Protein AF-A0A315X4U8-F1 (afdb_monomer)

pLDDT: mean 94.68, std 7.34, range [33.75, 98.62]

Mean predicted aligned error: 3.9 Å

Nearest PDB structures (foldseek):
  5oqr-assembly1_A  TM=3.379E-01  e=1.606E+00  Schizosaccharomyces pombe 972h-
  1oyz-assembly1_A  TM=3.411E-01  e=2.276E+00  Escherichia coli

Radius of gyration: 20.07 Å; Cα contacts (8 Å, |Δi|>4): 293; chains: 1; bounding box: 46×42×59 Å

Foldseek 3Di:
DPDDDPPQQPPLCVCQVVLLPDDLVVLLCCLVPNGPSSVQSSLQRHQCVPPDVVSLLVCLQPPDPSSLLSVLVNQPLQDPPDDLVSLVSQLVSLLSSCVRHLDLSSVLSNVSSLVSNVVVVHPCSLVSLLVVLVVVLVVLVVCVVVVVVVSNVSCLVRPQQPPCQDPNNLVSLLVNLLVDLVSLAVCLQQVLSRPQPPDPVSSQSSNCSSCVRNHDHSVSSVCNSVVD

Secondary structure (DSSP, 8-state):
------GGGTTGGGGHHHHTTS-HHHHHHHHHHS-HHHHHHHHTT--GGGS-HHHHHHHHHHS-HHHHHHHHHT--TT-TT--HHHHHHHHHHHHHHHHHH--HHHHHHHHHHHHHHHHTT-TTHHHHHHHHHHHHHHHHHHHHHHT-HHHHHHHIIIIIHHHTTSHHHHHHHHHHHHH-HHHHHHHHHSHHHHHTTS-HHHHHHHHHHHHHTTS--HHHHHHHHHT-

Solvent-accessible surface area (backbone atoms only — not comparable to full-atom values): 12018 Å² total; per-residue (Å²): 128,87,77,80,72,63,76,73,42,64,68,20,73,75,45,31,78,63,51,67,74,51,53,71,72,56,39,52,48,32,52,74,73,43,58,65,18,51,20,44,25,28,35,75,61,49,65,58,90,82,51,61,65,71,58,53,57,46,42,54,73,66,46,56,70,73,48,38,47,37,49,31,69,36,58,70,40,82,47,94,82,66,49,58,72,54,22,54,50,44,29,51,52,18,48,54,34,25,74,73,61,61,42,59,55,16,51,54,41,22,54,45,7,50,51,35,24,44,75,72,65,38,87,58,30,68,60,51,46,40,53,50,16,56,49,49,41,57,47,50,56,49,34,63,75,68,65,42,59,70,54,51,50,43,44,43,63,69,40,44,58,70,42,48,86,40,66,40,43,34,52,30,48,45,54,43,19,60,74,30,42,69,51,4,32,48,46,21,66,47,24,51,68,61,33,63,90,46,57,67,72,58,40,49,49,50,33,49,43,6,30,76,27,67,20,43,52,47,72,58,21,53,29,48,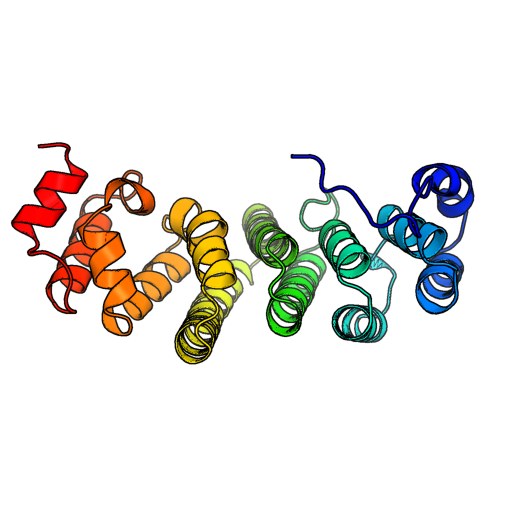49,72,74,99

Structure (mmCIF, N/CA/C/O backbone):
data_AF-A0A315X4U8-F1
#
_entry.id   AF-A0A315X4U8-F1
#
loop_
_atom_site.group_PDB
_atom_site.id
_atom_site.type_symbol
_atom_site.label_atom_id
_atom_site.label_alt_id
_atom_site.label_comp_id
_atom_site.label_asym_id
_atom_site.label_entity_id
_atom_site.label_seq_id
_atom_site.pdbx_PDB_ins_code
_atom_site.Cartn_x
_atom_site.Cartn_y
_atom_site.Cartn_z
_atom_site.occupancy
_atom_site.B_iso_or_equiv
_atom_site.auth_seq_id
_atom_site.auth_comp_id
_atom_site.auth_asym_id
_atom_site.auth_atom_id
_atom_site.pdbx_PDB_model_num
ATOM 1 N N . MET A 1 1 ? 14.270 -12.740 4.745 1.00 33.75 1 MET A N 1
ATOM 2 C CA . MET A 1 1 ? 14.411 -14.060 4.095 1.00 33.75 1 MET A CA 1
ATOM 3 C C . MET A 1 1 ? 14.595 -13.778 2.612 1.00 33.75 1 MET A C 1
ATOM 5 O O . MET A 1 1 ? 13.686 -13.199 2.036 1.00 33.75 1 MET A O 1
ATOM 9 N N . GLU A 1 2 ? 15.768 -14.034 2.022 1.00 41.69 2 GLU A N 1
ATOM 10 C CA . GLU A 1 2 ? 15.954 -13.836 0.573 1.00 41.69 2 GLU A CA 1
ATOM 11 C C . GLU A 1 2 ? 14.963 -14.738 -0.166 1.00 41.69 2 GLU A C 1
ATOM 13 O O . GLU A 1 2 ? 14.991 -15.964 -0.022 1.00 41.69 2 GLU A O 1
ATOM 18 N N . ARG A 1 3 ? 14.025 -14.127 -0.894 1.00 57.47 3 ARG A N 1
ATOM 19 C CA . ARG A 1 3 ? 13.022 -14.848 -1.673 1.00 57.47 3 ARG A CA 1
ATOM 20 C C . ARG A 1 3 ? 13.776 -15.575 -2.781 1.00 57.47 3 ARG A C 1
ATOM 22 O O . ARG A 1 3 ? 14.330 -14.945 -3.677 1.00 57.47 3 ARG A O 1
ATOM 29 N N . ARG A 1 4 ? 13.875 -16.902 -2.685 1.00 74.50 4 ARG A N 1
ATOM 30 C CA . ARG A 1 4 ? 14.590 -17.696 -3.687 1.00 74.50 4 ARG A CA 1
ATOM 31 C C . ARG A 1 4 ? 13.807 -17.623 -4.995 1.00 74.50 4 ARG A C 1
ATOM 33 O O . ARG A 1 4 ? 12.731 -18.206 -5.101 1.00 74.50 4 ARG A O 1
ATOM 40 N N . LEU A 1 5 ? 14.338 -16.876 -5.958 1.00 84.94 5 LEU A N 1
ATOM 41 C CA . LEU A 1 5 ? 13.746 -16.769 -7.285 1.00 84.94 5 LEU A CA 1
ATOM 42 C C . LEU A 1 5 ? 13.750 -18.145 -7.982 1.00 84.94 5 LEU A C 1
ATOM 44 O O . LEU A 1 5 ? 14.666 -18.943 -7.750 1.00 84.94 5 LEU A O 1
ATOM 48 N N . PRO A 1 6 ? 12.747 -18.435 -8.831 1.00 89.81 6 PRO A N 1
ATOM 49 C CA . PRO A 1 6 ? 12.751 -19.624 -9.681 1.00 89.81 6 PRO A CA 1
ATOM 50 C C . PRO A 1 6 ? 14.024 -19.744 -10.536 1.00 89.81 6 PRO A C 1
ATOM 52 O O . PRO A 1 6 ? 14.617 -18.737 -10.916 1.00 89.81 6 PRO A O 1
ATOM 55 N N . GLU A 1 7 ? 14.412 -20.973 -10.899 1.00 91.25 7 GLU A N 1
ATOM 56 C CA . GLU A 1 7 ? 15.654 -21.255 -11.651 1.00 91.25 7 GLU A CA 1
ATOM 57 C C . GLU A 1 7 ? 15.759 -20.499 -12.982 1.00 91.25 7 GLU A C 1
ATOM 59 O O . GLU A 1 7 ? 16.860 -20.160 -13.404 1.00 91.25 7 GLU A O 1
ATOM 64 N N . GLN A 1 8 ? 14.629 -20.177 -13.618 1.00 93.19 8 GLN A N 1
ATOM 65 C CA . GLN A 1 8 ? 14.592 -19.398 -14.861 1.00 93.19 8 GLN A CA 1
ATOM 66 C C . GLN A 1 8 ? 15.129 -17.961 -14.721 1.00 93.19 8 GLN A C 1
ATOM 68 O O . GLN A 1 8 ? 15.369 -17.315 -15.733 1.00 93.19 8 GLN A O 1
ATOM 73 N N . TYR A 1 9 ? 15.299 -17.467 -13.490 1.00 93.75 9 TYR A N 1
ATOM 74 C CA . TYR A 1 9 ? 15.903 -16.168 -13.182 1.00 93.75 9 TYR A CA 1
ATOM 75 C C . TYR A 1 9 ? 17.340 -16.302 -12.653 1.00 93.75 9 TYR A C 1
ATOM 77 O O . TYR A 1 9 ? 17.909 -15.333 -12.157 1.00 93.75 9 TYR A O 1
ATOM 85 N N . ALA A 1 10 ? 17.938 -17.496 -12.673 1.00 92.50 10 ALA A N 1
ATOM 86 C CA . ALA A 1 10 ? 19.286 -17.690 -12.148 1.00 92.50 10 ALA A CA 1
ATOM 87 C C . ALA A 1 10 ? 20.305 -16.811 -12.894 1.00 92.50 10 ALA A C 1
ATOM 89 O O . ALA A 1 10 ? 20.365 -16.828 -14.118 1.00 92.50 10 ALA A O 1
ATOM 90 N N . GLY A 1 11 ? 21.119 -16.062 -12.142 1.00 92.44 11 GLY A N 1
ATOM 91 C CA . GLY A 1 11 ? 22.161 -15.200 -12.708 1.00 92.44 11 GLY A CA 1
ATOM 92 C C . GLY A 1 11 ? 21.651 -13.906 -13.347 1.00 92.44 11 GLY A C 1
ATOM 93 O O . GLY A 1 11 ? 22.436 -13.217 -13.989 1.00 92.44 11 GLY A O 1
ATOM 94 N N . TRP A 1 12 ? 20.377 -13.535 -13.160 1.00 94.81 12 TRP A N 1
ATOM 95 C CA . TRP A 1 12 ? 19.788 -12.358 -13.809 1.00 94.81 12 TRP A CA 1
ATOM 96 C C . TRP A 1 12 ? 20.604 -11.068 -13.607 1.00 94.81 12 TRP A C 1
ATOM 98 O O . TRP A 1 12 ? 20.751 -10.274 -14.538 1.00 94.81 12 TRP A O 1
ATOM 108 N N . GLN A 1 13 ? 21.215 -10.885 -12.430 1.00 94.75 13 GLN A N 1
ATOM 109 C CA . GLN A 1 13 ? 22.030 -9.707 -12.116 1.00 94.75 13 GLN A CA 1
ATOM 110 C C . GLN A 1 13 ? 23.249 -9.554 -13.042 1.00 94.75 13 GLN A C 1
ATOM 112 O O . GLN A 1 13 ? 23.741 -8.442 -13.241 1.00 94.75 13 GLN A O 1
ATOM 117 N N . GLU A 1 14 ? 23.739 -10.644 -13.642 1.00 96.06 14 GLU A N 1
ATO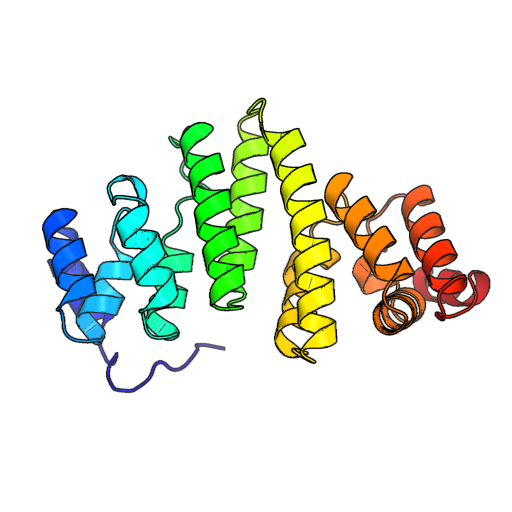M 118 C CA . GLU A 1 14 ? 24.864 -10.620 -14.584 1.00 96.06 14 GLU A CA 1
ATOM 119 C C . GLU A 1 14 ? 24.531 -9.832 -15.863 1.00 96.06 14 GLU A C 1
ATOM 121 O O . GLU A 1 14 ? 25.436 -9.346 -16.549 1.00 96.06 14 GLU A O 1
ATOM 126 N N . HIS A 1 15 ? 23.243 -9.648 -16.173 1.00 96.25 15 HIS A N 1
ATOM 127 C CA . HIS A 1 15 ? 22.789 -8.877 -17.328 1.00 96.25 15 HIS A CA 1
ATOM 128 C C . HIS A 1 15 ? 22.730 -7.365 -17.076 1.00 96.25 15 HIS A C 1
ATOM 130 O O . HIS A 1 15 ? 22.863 -6.599 -18.037 1.00 96.25 15 HIS A O 1
ATOM 136 N N . GLU A 1 16 ? 22.600 -6.909 -15.823 1.00 95.31 16 GLU A N 1
ATOM 137 C CA . GLU A 1 16 ? 22.411 -5.483 -15.510 1.00 95.31 16 GLU A CA 1
ATOM 138 C C . GLU A 1 16 ? 23.464 -4.559 -16.146 1.00 95.31 16 GLU A C 1
ATOM 140 O O . GLU A 1 16 ? 23.077 -3.540 -16.724 1.00 95.31 16 GLU A O 1
ATOM 145 N N . PRO A 1 17 ? 24.785 -4.853 -16.114 1.00 96.62 17 PRO A N 1
ATOM 146 C CA . PRO A 1 17 ? 25.784 -3.924 -16.645 1.00 96.62 17 PRO A CA 1
ATOM 147 C C . PRO A 1 17 ? 25.640 -3.658 -18.146 1.00 96.62 17 PRO A C 1
ATOM 149 O O . PRO A 1 17 ? 26.019 -2.583 -18.618 1.00 96.62 17 PRO A O 1
ATOM 152 N N . ALA A 1 18 ? 25.134 -4.638 -18.900 1.00 96.06 18 ALA A N 1
ATOM 153 C CA . ALA A 1 18 ? 24.856 -4.484 -20.322 1.00 96.06 18 ALA A CA 1
ATOM 154 C C . ALA A 1 18 ? 23.554 -3.703 -20.543 1.00 96.06 18 ALA A C 1
ATOM 156 O O . ALA A 1 18 ? 23.534 -2.784 -21.360 1.00 96.06 18 ALA A O 1
ATOM 157 N N . LEU A 1 19 ? 22.506 -4.023 -19.778 1.00 96.25 19 LEU A N 1
ATOM 158 C CA . LEU A 1 19 ? 21.188 -3.395 -19.891 1.00 96.25 19 LEU A CA 1
ATOM 159 C C . LEU A 1 19 ? 21.194 -1.919 -19.467 1.00 96.25 19 LEU A C 1
ATOM 161 O O . LEU A 1 19 ? 20.566 -1.104 -20.125 1.00 96.25 19 LEU A O 1
ATOM 165 N N . ARG A 1 20 ? 21.996 -1.517 -18.472 1.00 95.88 20 ARG A N 1
ATOM 166 C CA . ARG A 1 20 ? 22.151 -0.097 -18.073 1.00 95.88 20 ARG A CA 1
ATOM 167 C C . ARG A 1 20 ? 22.656 0.827 -19.188 1.00 95.88 20 ARG A C 1
ATOM 169 O O . ARG A 1 20 ? 22.635 2.042 -19.029 1.00 95.88 20 ARG A O 1
ATOM 176 N N . ARG A 1 21 ? 23.195 0.267 -20.276 1.00 96.06 21 ARG A N 1
ATOM 177 C CA . ARG A 1 21 ? 23.670 1.023 -21.447 1.00 96.06 21 ARG A CA 1
ATOM 178 C C . ARG A 1 21 ? 22.611 1.131 -22.545 1.00 96.06 21 ARG A C 1
ATOM 180 O O . ARG A 1 21 ? 22.864 1.819 -23.530 1.00 96.06 21 ARG A O 1
ATOM 187 N N . MET A 1 22 ? 21.490 0.429 -22.397 1.00 97.31 22 MET A N 1
ATOM 188 C CA . MET A 1 22 ? 20.369 0.466 -23.326 1.00 97.31 22 MET A CA 1
ATOM 189 C C . MET A 1 22 ? 19.501 1.698 -23.083 1.00 97.31 22 MET A C 1
ATOM 191 O O . MET A 1 22 ? 19.457 2.261 -21.991 1.00 97.31 22 MET A O 1
ATOM 195 N N . THR A 1 23 ? 18.807 2.108 -24.132 1.00 96.75 23 THR A N 1
ATOM 196 C CA . THR A 1 23 ? 17.778 3.144 -24.089 1.00 96.75 23 THR A CA 1
ATOM 197 C C . THR A 1 23 ? 16.471 2.599 -23.510 1.00 96.75 23 THR A C 1
ATOM 199 O O . THR A 1 23 ? 16.217 1.395 -23.548 1.00 96.75 23 THR A O 1
ATOM 202 N N . THR A 1 24 ? 15.592 3.480 -23.030 1.00 95.94 24 THR A N 1
ATOM 203 C CA . THR A 1 24 ? 14.267 3.089 -22.520 1.00 95.94 24 THR A CA 1
ATOM 204 C C . THR A 1 24 ? 13.458 2.246 -23.521 1.00 95.94 24 THR A C 1
ATOM 206 O O . THR A 1 24 ? 12.939 1.211 -23.111 1.00 95.94 24 THR A O 1
ATOM 209 N N . PRO A 1 25 ? 13.386 2.570 -24.833 1.00 97.00 25 PRO A N 1
ATOM 210 C CA . PRO A 1 25 ? 12.699 1.710 -25.802 1.00 97.00 25 PRO A CA 1
ATOM 211 C C . PRO A 1 25 ? 13.310 0.309 -25.951 1.00 97.00 25 PRO A C 1
ATOM 213 O O . PRO A 1 25 ? 12.577 -0.658 -26.137 1.00 97.00 25 PRO A O 1
ATOM 216 N N . GLU A 1 26 ? 14.636 0.185 -25.861 1.00 97.50 26 GLU A N 1
ATOM 217 C CA . GLU A 1 26 ? 15.315 -1.116 -25.897 1.00 97.50 26 GLU A CA 1
ATOM 218 C C . GLU A 1 26 ? 15.012 -1.925 -24.630 1.00 97.50 26 GLU A C 1
ATOM 220 O O . GLU A 1 26 ? 14.703 -3.109 -24.728 1.00 97.50 26 GLU A O 1
ATOM 225 N N . LEU A 1 27 ? 15.008 -1.285 -23.456 1.00 97.88 27 LEU A N 1
ATOM 226 C CA . LEU A 1 27 ? 14.616 -1.929 -22.198 1.00 97.88 27 LEU A CA 1
ATOM 227 C C . LEU A 1 27 ? 13.148 -2.371 -22.210 1.00 97.88 27 LEU A C 1
ATOM 229 O O . LEU A 1 27 ? 12.844 -3.471 -21.764 1.00 97.88 27 LEU A O 1
ATOM 233 N N . VAL A 1 28 ? 12.241 -1.562 -22.765 1.00 97.81 28 VAL A N 1
ATOM 234 C CA . VAL A 1 28 ? 10.831 -1.943 -22.952 1.00 97.81 28 VAL A CA 1
ATOM 235 C C . VAL A 1 28 ? 10.719 -3.201 -23.817 1.00 97.81 28 VAL A C 1
ATOM 237 O O . VAL A 1 28 ? 9.985 -4.117 -23.450 1.00 97.81 28 VAL A O 1
ATOM 240 N N . ALA A 1 29 ? 11.465 -3.278 -24.923 1.00 97.25 29 ALA A N 1
ATOM 241 C CA . ALA A 1 29 ? 11.478 -4.461 -25.783 1.00 97.25 29 ALA A CA 1
ATOM 242 C C . ALA A 1 29 ? 12.050 -5.695 -25.062 1.00 97.25 29 ALA A C 1
ATOM 244 O O . ALA A 1 29 ? 11.493 -6.785 -25.175 1.00 97.25 29 ALA A O 1
ATOM 245 N N . GLU A 1 30 ? 13.115 -5.530 -24.269 1.00 97.44 30 GLU A N 1
ATOM 246 C CA . GLU A 1 30 ? 13.651 -6.608 -23.428 1.00 97.44 30 GLU A CA 1
ATOM 247 C C . GLU A 1 30 ? 12.609 -7.108 -22.425 1.00 97.44 30 GLU A C 1
ATOM 249 O O . GLU A 1 30 ? 12.453 -8.314 -22.290 1.00 97.44 30 GLU A O 1
ATOM 254 N N . ILE A 1 31 ? 11.855 -6.219 -21.769 1.00 97.50 31 ILE A N 1
ATOM 255 C CA . ILE A 1 31 ? 10.799 -6.588 -20.809 1.00 97.50 31 ILE A CA 1
ATOM 256 C C . ILE A 1 31 ? 9.615 -7.276 -21.502 1.00 97.50 31 ILE A C 1
ATOM 258 O O . ILE A 1 31 ? 8.957 -8.113 -20.895 1.00 97.50 31 ILE A O 1
ATOM 262 N N . GLN A 1 32 ? 9.320 -6.960 -22.761 1.00 95.50 32 GLN A N 1
ATOM 263 C CA . GLN A 1 32 ? 8.201 -7.576 -23.481 1.00 95.50 32 GLN A CA 1
ATOM 264 C C . GLN A 1 32 ? 8.558 -8.950 -24.057 1.00 95.50 32 GLN A C 1
ATOM 266 O O . GLN A 1 32 ? 7.794 -9.902 -23.892 1.00 95.50 32 GLN A O 1
ATOM 271 N N . ASP A 1 33 ? 9.726 -9.064 -24.691 1.00 94.88 33 ASP A N 1
ATOM 272 C CA . ASP A 1 33 ? 10.063 -10.208 -25.546 1.00 94.88 33 ASP A CA 1
ATOM 273 C C . ASP A 1 33 ? 11.316 -10.978 -25.091 1.00 94.88 33 ASP A C 1
ATOM 275 O O . ASP A 1 33 ? 11.627 -12.047 -25.624 1.00 94.88 33 ASP A O 1
ATOM 279 N N . GLY A 1 34 ? 12.054 -10.457 -24.109 1.00 95.31 34 GLY A N 1
ATOM 280 C CA . GLY A 1 34 ? 13.275 -11.073 -23.599 1.00 95.31 34 GLY A CA 1
ATOM 281 C C . GLY A 1 34 ? 13.024 -12.358 -22.796 1.00 95.31 34 GLY A C 1
ATOM 282 O O . GLY A 1 34 ? 11.903 -12.625 -22.345 1.00 95.31 34 GLY A O 1
ATOM 283 N N . PRO A 1 35 ? 14.065 -13.185 -22.584 1.00 96.44 35 PRO A N 1
ATOM 284 C CA . PRO A 1 35 ? 13.992 -14.322 -21.669 1.00 96.44 35 PRO A CA 1
ATOM 285 C C . PRO A 1 35 ? 13.816 -13.859 -20.202 1.00 96.44 35 PRO A C 1
ATOM 287 O O . PRO A 1 35 ? 14.148 -12.716 -19.883 1.00 96.44 35 PRO A O 1
ATOM 290 N N . PRO A 1 36 ? 13.278 -14.710 -19.300 1.00 96.00 36 PRO A N 1
ATOM 291 C CA . PRO A 1 36 ? 12.864 -14.296 -17.951 1.00 96.00 36 PRO A CA 1
ATOM 292 C C . PRO A 1 36 ? 13.947 -13.604 -17.106 1.00 96.00 36 PRO A C 1
ATOM 294 O O . PRO A 1 36 ? 13.673 -12.595 -16.462 1.00 96.00 36 PRO A O 1
ATOM 297 N N . ASP A 1 37 ? 15.175 -14.115 -17.125 1.00 96.25 37 ASP A N 1
ATOM 298 C CA . ASP A 1 37 ? 16.355 -13.530 -16.479 1.00 96.25 37 ASP A CA 1
ATOM 299 C C . ASP A 1 37 ? 16.658 -12.111 -16.982 1.00 96.25 37 ASP A C 1
ATOM 301 O O . ASP A 1 37 ? 16.865 -11.194 -16.187 1.00 96.25 37 ASP A O 1
ATOM 305 N N . ARG A 1 38 ? 16.618 -11.893 -18.299 1.00 96.94 38 ARG A N 1
ATOM 306 C CA . ARG A 1 38 ? 16.822 -10.567 -18.896 1.00 96.94 38 ARG A CA 1
ATOM 307 C C . ARG A 1 38 ? 15.659 -9.620 -18.638 1.00 96.94 38 ARG A C 1
ATOM 309 O O . ARG A 1 38 ? 15.920 -8.446 -18.398 1.00 96.94 38 ARG A O 1
ATOM 316 N N . ARG A 1 39 ? 14.409 -10.100 -18.634 1.00 97.38 39 ARG A N 1
ATOM 317 C CA . ARG A 1 39 ? 13.242 -9.275 -18.269 1.00 97.38 39 ARG A CA 1
ATOM 318 C C . ARG A 1 39 ? 13.365 -8.744 -16.850 1.00 97.38 39 ARG A C 1
ATOM 320 O O . ARG A 1 39 ? 13.200 -7.549 -16.631 1.00 97.38 39 ARG A O 1
ATOM 327 N N . LEU A 1 40 ? 13.712 -9.620 -15.907 1.00 96.38 40 LEU A N 1
ATOM 328 C CA . LEU A 1 40 ? 13.906 -9.243 -14.509 1.00 96.38 40 LEU A CA 1
ATOM 329 C C . LEU A 1 40 ? 15.044 -8.221 -14.359 1.00 96.38 40 LEU A C 1
ATOM 331 O O . LEU A 1 40 ? 14.881 -7.203 -13.693 1.00 96.38 40 LEU A O 1
ATOM 335 N N . ALA A 1 41 ? 16.162 -8.446 -15.053 1.00 96.56 41 ALA A N 1
ATOM 336 C CA . ALA A 1 41 ? 17.288 -7.518 -15.069 1.00 96.56 41 ALA A CA 1
ATOM 337 C C . ALA A 1 41 ? 16.972 -6.177 -15.750 1.00 96.56 41 ALA A C 1
ATOM 339 O O . ALA A 1 41 ? 17.523 -5.148 -15.375 1.00 96.56 41 ALA A O 1
ATOM 340 N N . ALA A 1 42 ? 16.102 -6.167 -16.760 1.00 97.69 42 ALA A N 1
ATOM 341 C CA . ALA A 1 42 ? 15.660 -4.940 -17.413 1.00 97.69 42 ALA A CA 1
ATOM 342 C C . ALA A 1 42 ? 14.732 -4.136 -16.491 1.00 97.69 42 ALA A C 1
ATOM 344 O O . ALA A 1 42 ? 14.890 -2.921 -16.383 1.00 97.69 42 ALA A O 1
ATOM 345 N N . LEU A 1 43 ? 13.831 -4.809 -15.766 1.00 96.94 43 LEU A N 1
ATOM 346 C CA . LEU A 1 43 ? 12.970 -4.189 -14.755 1.00 96.94 43 LEU A CA 1
ATOM 347 C C . LEU A 1 43 ? 13.767 -3.563 -13.602 1.00 96.94 43 LEU A C 1
ATOM 349 O O . LEU A 1 43 ? 13.363 -2.518 -13.104 1.00 96.94 43 LEU A O 1
ATOM 353 N N . SER A 1 44 ? 14.915 -4.130 -13.214 1.00 94.69 44 SER A N 1
ATOM 354 C CA . SER A 1 44 ? 15.737 -3.559 -12.134 1.00 94.69 44 SER A CA 1
ATOM 355 C C . SER A 1 44 ? 16.480 -2.272 -12.521 1.00 94.69 44 SER A C 1
ATOM 357 O O . SER A 1 44 ? 16.953 -1.547 -11.643 1.00 94.69 44 SER A O 1
ATOM 359 N N . VAL A 1 45 ? 16.609 -1.976 -13.821 1.00 95.12 45 VAL A N 1
ATOM 360 C CA . VAL A 1 45 ? 17.389 -0.827 -14.321 1.00 95.12 45 VAL A CA 1
ATOM 361 C C . VAL A 1 45 ? 16.573 0.183 -15.125 1.00 95.12 45 VAL A C 1
ATOM 363 O O . VAL A 1 45 ? 17.104 1.243 -15.459 1.00 95.12 45 VAL A O 1
ATOM 366 N N . ILE A 1 46 ? 15.317 -0.124 -15.460 1.00 95.75 46 ILE A N 1
ATOM 367 C CA . ILE A 1 46 ? 14.464 0.762 -16.253 1.00 95.75 46 ILE A CA 1
ATOM 368 C C . ILE A 1 46 ? 14.077 2.021 -15.478 1.00 95.75 46 ILE A C 1
ATOM 370 O O . ILE A 1 46 ? 13.748 1.984 -14.292 1.00 95.75 46 ILE A O 1
ATOM 374 N N . ASP A 1 47 ? 14.053 3.152 -16.181 1.00 92.00 47 ASP A N 1
ATOM 375 C CA . ASP A 1 47 ? 13.414 4.356 -15.677 1.00 92.00 47 ASP A CA 1
ATOM 376 C C . ASP A 1 47 ? 11.936 4.388 -16.087 1.00 92.00 47 ASP A C 1
ATOM 378 O O . ASP A 1 47 ? 11.594 4.787 -17.202 1.00 92.00 47 ASP A O 1
ATOM 382 N N . LEU A 1 48 ? 11.040 4.008 -15.170 1.00 93.31 48 LEU A N 1
ATOM 383 C CA . LEU A 1 48 ? 9.594 4.053 -15.419 1.00 93.31 48 LEU A CA 1
ATOM 384 C C . LEU A 1 48 ? 9.075 5.458 -15.765 1.00 93.31 48 LEU A C 1
ATOM 386 O O . LEU A 1 48 ? 8.036 5.566 -16.421 1.00 93.31 48 LEU A O 1
ATOM 390 N N . GLY A 1 49 ? 9.782 6.528 -15.376 1.00 89.94 49 GLY A N 1
ATOM 391 C CA . GLY A 1 49 ? 9.413 7.908 -15.705 1.00 89.94 49 GLY A CA 1
ATOM 392 C C . GLY A 1 49 ? 9.270 8.149 -17.207 1.00 89.94 49 GLY A C 1
ATOM 393 O O . GLY A 1 49 ? 8.372 8.882 -17.629 1.00 89.94 49 GLY A O 1
ATOM 394 N N . GLU A 1 50 ? 10.079 7.455 -18.007 1.00 90.00 50 GLU A N 1
ATOM 395 C CA . GLU A 1 50 ? 10.127 7.577 -19.466 1.00 90.00 50 GLU A CA 1
ATOM 396 C C . GLU A 1 50 ? 9.235 6.564 -20.210 1.00 90.00 50 GLU A C 1
ATOM 398 O O . GLU A 1 50 ? 9.148 6.600 -21.439 1.00 90.00 50 GLU A O 1
ATOM 403 N N . VAL A 1 51 ? 8.560 5.659 -19.496 1.00 94.31 51 VAL A N 1
ATOM 404 C CA . VAL A 1 51 ? 7.696 4.620 -20.086 1.00 94.31 51 VAL A CA 1
ATOM 405 C C . VAL A 1 51 ? 6.254 5.124 -20.175 1.00 94.31 51 VAL A C 1
ATOM 407 O O . VAL A 1 51 ? 5.782 5.805 -19.271 1.00 94.31 51 VAL A O 1
ATOM 410 N N . ASP A 1 52 ? 5.520 4.795 -21.242 1.00 93.19 52 ASP A N 1
ATOM 411 C CA . ASP A 1 52 ? 4.092 5.135 -21.353 1.00 93.19 52 ASP A CA 1
ATOM 412 C C . ASP A 1 52 ? 3.258 4.373 -20.306 1.00 93.19 52 ASP A C 1
ATOM 414 O O . ASP A 1 52 ? 3.446 3.173 -20.096 1.00 93.19 52 ASP A O 1
ATOM 418 N N . LEU A 1 53 ? 2.306 5.056 -19.662 1.00 92.31 53 LEU A N 1
ATOM 419 C CA . LEU A 1 53 ? 1.464 4.463 -18.619 1.00 92.31 53 LEU A CA 1
ATOM 420 C C . LEU A 1 53 ? 0.711 3.214 -19.105 1.00 92.31 53 LEU A C 1
ATOM 422 O O . LEU A 1 53 ? 0.619 2.242 -18.364 1.00 92.31 53 LEU A O 1
ATOM 426 N N . ARG A 1 54 ? 0.245 3.186 -20.358 1.00 94.69 54 ARG A N 1
ATOM 427 C CA . ARG A 1 54 ? -0.481 2.035 -20.920 1.00 94.69 54 ARG A CA 1
ATOM 428 C C . ARG A 1 54 ? 0.390 0.786 -21.010 1.00 94.69 54 ARG A C 1
ATOM 430 O O . ARG A 1 54 ? -0.127 -0.323 -20.918 1.00 94.69 54 ARG A O 1
ATOM 437 N N . ILE A 1 55 ? 1.698 0.962 -21.202 1.00 96.75 55 ILE A N 1
ATOM 438 C CA . ILE A 1 55 ? 2.661 -0.145 -21.207 1.00 96.75 55 ILE A CA 1
ATOM 439 C C . ILE A 1 55 ? 2.819 -0.683 -19.782 1.00 96.75 55 ILE A C 1
ATOM 441 O O . ILE A 1 55 ? 2.749 -1.891 -19.578 1.00 96.75 55 ILE A O 1
ATOM 445 N N . ILE A 1 56 ? 2.953 0.206 -18.792 1.00 96.81 56 ILE A N 1
ATOM 446 C CA . ILE A 1 56 ? 3.058 -0.176 -17.375 1.00 96.81 56 ILE A CA 1
ATOM 447 C C . ILE A 1 56 ? 1.788 -0.908 -16.909 1.00 96.81 56 ILE A C 1
ATOM 449 O O . ILE A 1 56 ? 1.879 -1.947 -16.262 1.00 96.81 56 ILE A O 1
ATOM 453 N N . GLU A 1 57 ? 0.603 -0.408 -17.265 1.00 95.62 57 GLU A N 1
ATOM 454 C CA . GLU A 1 57 ? -0.681 -1.057 -16.960 1.00 95.62 57 GLU A CA 1
ATOM 455 C C . GLU A 1 57 ? -0.794 -2.452 -17.591 1.00 95.62 57 GLU A C 1
ATOM 457 O O . GLU A 1 57 ? -1.307 -3.387 -16.968 1.00 95.62 57 GLU A O 1
ATOM 462 N N . ASP A 1 58 ? -0.306 -2.620 -18.825 1.00 96.88 58 ASP A N 1
ATOM 463 C CA . ASP A 1 58 ? -0.250 -3.935 -19.456 1.00 96.88 58 ASP A CA 1
ATOM 464 C C . ASP A 1 58 ? 0.682 -4.879 -18.694 1.00 96.88 58 ASP A C 1
ATOM 466 O O . ASP A 1 58 ? 0.276 -5.994 -18.368 1.00 96.88 58 ASP A O 1
ATOM 470 N N . TRP A 1 59 ? 1.873 -4.412 -18.319 1.00 97.56 59 TRP A N 1
ATOM 471 C CA . TRP A 1 59 ? 2.836 -5.185 -17.538 1.00 97.56 59 TRP A CA 1
ATOM 472 C C . TRP A 1 59 ? 2.311 -5.597 -16.164 1.00 97.56 59 TRP A C 1
ATOM 474 O O . TRP A 1 59 ? 2.456 -6.759 -15.787 1.00 97.56 59 TRP A O 1
ATOM 484 N N . ILE A 1 60 ? 1.639 -4.697 -15.439 1.00 97.06 60 ILE A N 1
ATOM 485 C CA . ILE A 1 60 ? 0.978 -5.017 -14.163 1.00 97.06 60 ILE A CA 1
ATOM 486 C C . ILE A 1 60 ? 0.064 -6.235 -14.326 1.00 97.06 60 ILE A C 1
ATOM 488 O O . ILE A 1 60 ? 0.046 -7.133 -13.485 1.00 97.06 60 ILE A O 1
ATOM 492 N N . ARG A 1 61 ? -0.687 -6.292 -15.425 1.00 95.19 61 ARG A N 1
ATOM 493 C CA . ARG A 1 61 ? -1.636 -7.372 -15.699 1.00 95.19 61 ARG A CA 1
ATOM 494 C C . ARG A 1 61 ? -0.954 -8.658 -16.168 1.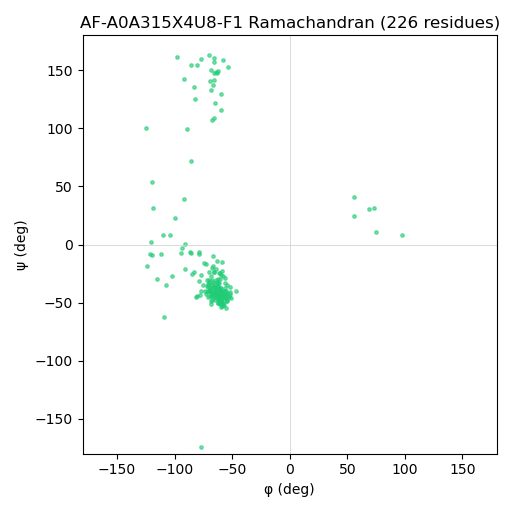00 95.19 61 ARG A C 1
ATOM 496 O O . ARG A 1 61 ? -1.405 -9.735 -15.783 1.00 95.19 61 ARG A O 1
ATOM 503 N N . THR A 1 62 ? 0.072 -8.568 -17.010 1.00 95.19 62 THR A N 1
ATOM 504 C CA . THR A 1 62 ? 0.576 -9.713 -17.786 1.00 95.19 62 THR A CA 1
ATOM 505 C C . THR A 1 62 ? 1.856 -10.335 -17.237 1.00 95.19 62 THR A C 1
ATOM 507 O O . THR A 1 62 ? 2.055 -11.536 -17.429 1.00 95.19 62 THR A O 1
ATOM 510 N N . LEU A 1 63 ? 2.701 -9.577 -16.529 1.00 96.00 63 LEU A N 1
ATOM 511 C CA . LEU A 1 63 ? 3.981 -10.092 -16.045 1.00 96.00 63 LEU A CA 1
ATOM 512 C C . LEU A 1 63 ? 3.792 -11.206 -14.996 1.00 96.00 63 LEU A C 1
ATOM 514 O O . LEU A 1 63 ? 2.837 -11.175 -14.210 1.00 96.00 63 LEU A O 1
ATOM 518 N N . PRO A 1 64 ? 4.703 -12.195 -14.933 1.00 94.50 64 PRO A N 1
ATOM 519 C CA . PRO A 1 64 ? 4.801 -13.136 -13.819 1.00 94.50 64 PRO A CA 1
ATOM 520 C C . PRO A 1 64 ? 5.031 -12.431 -12.479 1.00 94.50 64 PRO A C 1
ATOM 522 O O . PRO A 1 64 ? 5.517 -11.308 -12.431 1.00 94.50 64 PRO A O 1
ATOM 525 N N . GLU A 1 65 ? 4.715 -13.098 -11.368 1.00 92.94 65 GLU A N 1
ATOM 526 C CA . GLU A 1 65 ? 4.769 -12.490 -10.030 1.00 92.94 65 GLU A CA 1
ATOM 527 C C . GLU A 1 65 ? 6.136 -11.893 -9.664 1.00 92.94 65 GLU A C 1
ATOM 529 O O . GLU A 1 65 ? 6.189 -10.763 -9.193 1.00 92.94 65 GLU A O 1
ATOM 534 N N . ALA A 1 66 ? 7.234 -12.613 -9.919 1.00 92.88 66 ALA A N 1
ATOM 535 C CA . ALA A 1 66 ? 8.583 -12.125 -9.620 1.00 92.88 66 ALA A CA 1
ATOM 536 C C . ALA A 1 66 ? 8.911 -10.831 -10.384 1.00 92.88 66 ALA A C 1
ATOM 538 O O . ALA A 1 66 ? 9.472 -9.898 -9.822 1.00 92.88 66 ALA A O 1
ATOM 539 N N . GLU A 1 67 ? 8.501 -10.760 -11.648 1.00 95.69 67 GLU A N 1
ATOM 540 C CA . GLU A 1 67 ? 8.703 -9.597 -12.513 1.00 95.69 67 GLU A CA 1
ATOM 541 C C . GLU A 1 67 ? 7.768 -8.444 -12.114 1.00 95.69 67 GLU A C 1
ATOM 543 O O . GLU A 1 67 ? 8.200 -7.302 -12.032 1.00 95.69 67 GLU A O 1
ATOM 548 N N . ALA A 1 68 ? 6.510 -8.727 -11.764 1.00 96.19 68 ALA A N 1
ATOM 549 C CA . ALA A 1 68 ? 5.590 -7.722 -11.229 1.00 96.19 68 ALA A CA 1
ATOM 550 C C . ALA A 1 68 ? 6.082 -7.134 -9.892 1.00 96.19 68 ALA A C 1
ATOM 552 O O . ALA A 1 68 ? 5.873 -5.953 -9.621 1.00 96.19 68 ALA A O 1
ATOM 553 N N . ASN A 1 69 ? 6.759 -7.938 -9.070 1.00 94.19 69 ASN A N 1
ATOM 554 C CA . ASN A 1 69 ? 7.370 -7.472 -7.831 1.00 94.19 69 ASN A CA 1
ATOM 555 C C . ASN A 1 69 ? 8.538 -6.512 -8.098 1.00 94.19 69 ASN A C 1
ATOM 557 O O . ASN A 1 69 ? 8.633 -5.483 -7.432 1.00 94.19 69 ASN A O 1
ATOM 561 N N . GLU A 1 70 ? 9.389 -6.803 -9.088 1.00 95.25 70 GLU A N 1
ATOM 562 C CA . GLU A 1 70 ? 10.446 -5.859 -9.483 1.00 95.25 70 GLU A CA 1
ATOM 563 C C . GLU A 1 70 ? 9.901 -4.617 -10.184 1.00 95.25 70 GLU A C 1
ATOM 565 O O . GLU A 1 70 ? 10.399 -3.519 -9.951 1.00 95.25 70 GLU A O 1
ATOM 570 N N . LEU A 1 71 ? 8.822 -4.745 -10.962 1.00 96.75 71 LEU A N 1
ATOM 571 C CA . LEU A 1 71 ? 8.112 -3.590 -11.510 1.00 96.75 71 LEU A CA 1
ATOM 572 C C . LEU A 1 71 ? 7.639 -2.646 -10.398 1.00 96.75 71 LEU A C 1
ATOM 574 O O . LEU A 1 71 ? 7.792 -1.433 -10.523 1.00 96.75 71 LEU A O 1
ATOM 578 N N . ALA A 1 72 ? 7.085 -3.191 -9.310 1.00 95.62 72 ALA A N 1
ATOM 579 C CA . ALA A 1 72 ? 6.710 -2.393 -8.148 1.00 95.62 72 ALA A CA 1
ATOM 580 C C . ALA A 1 72 ? 7.940 -1.697 -7.544 1.00 95.62 72 ALA A C 1
ATOM 582 O O . ALA A 1 72 ? 7.908 -0.490 -7.325 1.00 95.62 72 ALA A O 1
ATOM 583 N N . GLY A 1 73 ? 9.045 -2.427 -7.353 1.00 92.81 73 GLY A N 1
ATOM 584 C CA . GLY A 1 73 ? 10.308 -1.879 -6.845 1.00 92.81 73 GLY A CA 1
ATOM 585 C C . GLY A 1 73 ? 10.925 -0.776 -7.717 1.00 92.81 73 GLY A C 1
ATOM 586 O O . GLY A 1 73 ? 11.640 0.083 -7.202 1.00 92.81 73 GLY A O 1
ATOM 587 N N . ALA A 1 74 ? 10.614 -0.748 -9.015 1.00 93.38 74 ALA A N 1
ATOM 588 C CA . ALA A 1 74 ? 11.079 0.279 -9.945 1.00 93.38 74 ALA A CA 1
ATOM 589 C C . ALA A 1 74 ? 10.299 1.610 -9.857 1.00 93.38 74 ALA A C 1
ATOM 591 O O . ALA A 1 74 ? 10.686 2.589 -10.505 1.00 93.38 74 ALA A O 1
ATOM 592 N N . ILE A 1 75 ? 9.218 1.691 -9.065 1.00 92.81 75 ILE A N 1
ATOM 593 C CA . ILE A 1 75 ? 8.447 2.929 -8.878 1.00 92.81 75 ILE A CA 1
ATOM 594 C C . ILE A 1 75 ? 9.322 3.993 -8.179 1.00 92.81 75 ILE A C 1
ATOM 596 O O . ILE A 1 75 ? 9.790 3.791 -7.060 1.00 92.81 75 ILE A O 1
ATOM 600 N N . PRO A 1 76 ? 9.544 5.175 -8.780 1.00 85.88 76 PRO A N 1
ATOM 601 C CA . PRO A 1 76 ? 10.563 6.108 -8.302 1.00 85.88 76 PRO A CA 1
ATOM 602 C C . PRO A 1 76 ? 10.057 7.149 -7.285 1.00 85.88 76 PRO A C 1
ATOM 604 O O . PRO A 1 76 ? 10.482 8.306 -7.326 1.00 85.88 76 PRO A O 1
ATOM 607 N N . ALA A 1 77 ? 9.182 6.747 -6.360 1.00 76.00 77 ALA A N 1
ATOM 608 C CA . ALA A 1 77 ? 8.477 7.628 -5.417 1.00 76.00 77 ALA A CA 1
ATOM 609 C C . ALA A 1 77 ? 9.380 8.670 -4.718 1.00 76.00 77 ALA A C 1
ATOM 611 O O . ALA A 1 77 ? 9.029 9.836 -4.584 1.00 76.00 77 ALA A O 1
ATOM 612 N N . GLN A 1 78 ? 10.592 8.278 -4.319 1.00 78.12 78 GLN A N 1
ATOM 613 C CA . GLN A 1 78 ? 11.485 9.098 -3.487 1.00 78.12 78 GLN A CA 1
ATOM 614 C C . GLN A 1 78 ? 12.589 9.824 -4.280 1.00 78.12 78 GLN A C 1
ATOM 616 O O . GLN A 1 78 ? 13.637 10.178 -3.735 1.00 78.12 78 GLN A O 1
ATOM 621 N N . ARG A 1 79 ? 12.408 10.058 -5.589 1.00 83.06 79 ARG A N 1
ATOM 622 C CA . ARG A 1 79 ? 13.435 10.752 -6.386 1.00 83.06 79 ARG A CA 1
ATOM 623 C C . ARG A 1 79 ? 13.569 12.231 -5.988 1.00 83.06 79 ARG A C 1
ATOM 625 O O . ARG A 1 79 ? 12.563 12.944 -5.968 1.00 83.06 79 ARG A O 1
ATOM 632 N N . PRO A 1 80 ? 14.795 12.758 -5.786 1.00 82.38 80 PRO A N 1
ATOM 633 C CA . PRO A 1 80 ? 15.008 14.160 -5.401 1.00 82.38 80 PRO A CA 1
ATOM 634 C C . PRO A 1 80 ? 14.427 15.193 -6.375 1.00 82.38 80 PRO A C 1
ATOM 636 O O . PRO A 1 80 ? 14.103 16.304 -5.971 1.00 82.38 80 PRO A O 1
ATOM 639 N N . HIS A 1 81 ? 14.297 14.833 -7.653 1.00 84.25 81 HIS A N 1
ATOM 640 C CA . HIS A 1 81 ? 13.863 15.736 -8.722 1.00 84.25 81 HIS A CA 1
ATOM 641 C C . HIS A 1 81 ? 12.471 15.418 -9.280 1.00 84.25 81 HIS A C 1
ATOM 643 O O . HIS A 1 81 ? 12.097 16.020 -10.281 1.00 84.25 81 HIS A O 1
ATOM 649 N N . ALA A 1 82 ? 11.719 14.500 -8.662 1.00 87.81 82 ALA A N 1
ATOM 650 C CA . ALA A 1 82 ? 10.348 14.249 -9.095 1.00 87.81 82 ALA A CA 1
ATOM 651 C C . ALA A 1 82 ? 9.436 15.447 -8.786 1.00 87.81 82 ALA A C 1
ATOM 653 O O . ALA A 1 82 ? 9.647 16.209 -7.834 1.00 87.81 82 ALA A O 1
ATOM 654 N N . THR A 1 83 ? 8.425 15.599 -9.626 1.00 92.06 83 THR A N 1
ATOM 655 C CA . THR A 1 83 ? 7.375 16.611 -9.569 1.00 92.06 83 THR A CA 1
ATOM 656 C C . THR A 1 83 ? 6.110 16.052 -8.915 1.00 92.06 83 THR A C 1
ATOM 658 O O . THR A 1 83 ? 5.894 14.844 -8.890 1.00 92.06 83 THR A O 1
ATOM 661 N N . CYS A 1 84 ? 5.217 16.933 -8.453 1.00 94.12 84 CYS A N 1
ATOM 662 C CA . CYS A 1 84 ? 3.923 16.524 -7.891 1.00 94.12 84 CYS A CA 1
ATOM 663 C C . CYS A 1 84 ? 3.099 15.666 -8.867 1.00 94.12 84 CYS A C 1
ATOM 665 O O . CYS A 1 84 ? 2.499 14.674 -8.471 1.00 94.12 84 CYS A O 1
ATOM 667 N N . ALA A 1 85 ? 3.112 16.010 -10.159 1.00 93.00 85 ALA A N 1
ATOM 668 C CA . ALA A 1 85 ? 2.401 15.247 -11.184 1.00 93.00 85 ALA A CA 1
ATOM 669 C C . ALA A 1 85 ? 2.979 13.833 -11.373 1.00 93.00 85 ALA A C 1
ATOM 671 O O . ALA A 1 85 ? 2.232 12.894 -11.646 1.00 93.00 85 ALA A O 1
ATOM 672 N N . GLU A 1 86 ? 4.296 13.672 -11.221 1.00 92.06 86 GLU 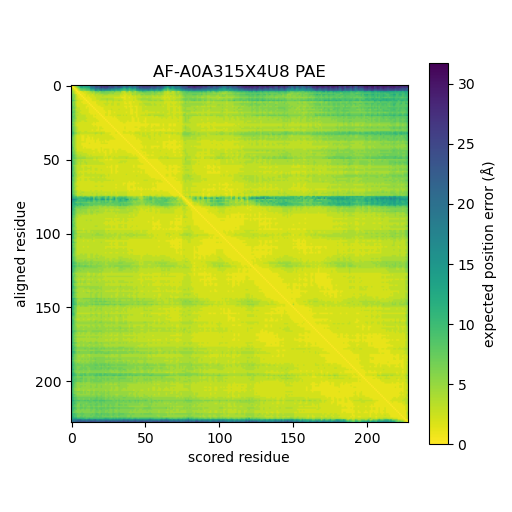A N 1
ATOM 673 C CA . GLU A 1 86 ? 4.934 12.355 -11.243 1.00 92.06 86 GLU A CA 1
ATOM 674 C C . GLU A 1 86 ? 4.555 11.537 -10.009 1.00 92.06 86 GLU A C 1
ATOM 676 O O . GLU A 1 86 ? 4.176 10.382 -10.163 1.00 92.06 86 GLU A O 1
ATOM 681 N N . ASP A 1 87 ? 4.562 12.121 -8.809 1.00 93.75 87 ASP A N 1
ATOM 682 C CA . ASP A 1 87 ? 4.161 11.400 -7.595 1.00 93.75 87 ASP A CA 1
ATOM 683 C C . ASP A 1 87 ? 2.686 10.961 -7.650 1.00 93.75 87 ASP A C 1
ATOM 685 O O . ASP A 1 87 ? 2.390 9.804 -7.356 1.00 93.75 87 ASP A O 1
ATOM 689 N N . VAL A 1 88 ? 1.770 11.814 -8.133 1.00 95.31 88 VAL A N 1
ATOM 690 C CA . VAL A 1 88 ? 0.359 11.438 -8.378 1.00 95.31 88 VAL A CA 1
ATOM 691 C C . VAL A 1 88 ? 0.255 10.280 -9.374 1.00 95.31 88 VAL A C 1
ATOM 693 O O . VAL A 1 88 ? -0.500 9.328 -9.162 1.00 95.31 88 VAL A O 1
ATOM 696 N N . ARG A 1 89 ? 1.046 10.316 -10.451 1.00 94.81 89 ARG A N 1
ATOM 697 C CA . ARG A 1 89 ? 1.121 9.209 -11.411 1.00 94.81 89 ARG A CA 1
ATOM 698 C C . ARG A 1 89 ? 1.597 7.915 -10.739 1.00 94.81 89 ARG A C 1
ATOM 700 O O . ARG A 1 89 ? 1.059 6.853 -11.044 1.00 94.81 89 ARG A O 1
ATOM 707 N N . TRP A 1 90 ? 2.577 7.981 -9.840 1.00 95.88 90 TRP A N 1
ATOM 708 C CA . TRP A 1 90 ? 3.103 6.805 -9.140 1.00 95.88 90 TRP A CA 1
ATOM 709 C C . TRP A 1 90 ? 2.143 6.231 -8.108 1.00 95.88 90 TRP A C 1
ATOM 711 O O . TRP A 1 90 ? 2.033 5.008 -8.028 1.00 95.88 90 TRP A O 1
ATOM 721 N N . ILE A 1 91 ? 1.383 7.083 -7.414 1.00 97.19 91 ILE A N 1
ATOM 722 C CA . ILE A 1 91 ? 0.255 6.656 -6.576 1.00 97.19 91 ILE A CA 1
ATOM 723 C C . ILE A 1 91 ? -0.709 5.816 -7.419 1.00 97.19 91 ILE A C 1
ATOM 725 O O . ILE A 1 91 ? -1.074 4.712 -7.028 1.00 97.19 91 ILE A O 1
ATOM 729 N N . GLU A 1 92 ? -1.081 6.287 -8.611 1.00 96.00 92 GLU A N 1
ATOM 730 C CA . GLU A 1 92 ? -2.015 5.555 -9.469 1.00 96.00 92 GLU A CA 1
ATOM 731 C C . GLU A 1 92 ? -1.447 4.219 -9.975 1.00 96.00 92 GLU A C 1
ATOM 733 O O . GLU A 1 92 ? -2.128 3.196 -9.897 1.00 96.00 92 GLU A O 1
ATOM 738 N N . VAL A 1 93 ? -0.188 4.193 -10.424 1.00 96.62 93 VAL A N 1
ATOM 739 C CA . VAL A 1 93 ? 0.489 2.953 -10.848 1.00 96.62 93 VAL A CA 1
ATOM 740 C C . VAL A 1 93 ? 0.549 1.938 -9.706 1.00 96.62 93 VAL A C 1
ATOM 742 O O . VAL A 1 93 ? 0.216 0.769 -9.903 1.00 96.62 93 VAL A O 1
ATOM 745 N N . ALA A 1 94 ? 0.947 2.372 -8.509 1.00 97.81 94 ALA A N 1
ATOM 746 C CA . ALA A 1 94 ? 1.062 1.499 -7.351 1.00 97.81 94 ALA A CA 1
ATOM 747 C C . ALA A 1 94 ? -0.304 0.960 -6.903 1.00 97.81 94 ALA A C 1
ATOM 749 O O . ALA A 1 94 ? -0.448 -0.236 -6.640 1.00 97.81 94 ALA A O 1
ATOM 750 N N . ARG A 1 95 ? -1.329 1.821 -6.904 1.00 97.69 95 ARG A N 1
ATOM 751 C CA . ARG A 1 95 ? -2.719 1.460 -6.606 1.00 97.69 95 ARG A CA 1
ATOM 752 C C . ARG A 1 95 ? -3.229 0.388 -7.570 1.00 97.69 95 ARG A C 1
ATOM 754 O O . ARG A 1 95 ? -3.683 -0.662 -7.121 1.00 97.69 95 ARG A O 1
ATOM 761 N N . LEU A 1 96 ? -3.104 0.613 -8.881 1.00 96.44 96 LEU A N 1
ATOM 762 C CA . LEU A 1 96 ? -3.494 -0.354 -9.916 1.00 96.44 96 LEU A CA 1
ATOM 763 C C . LEU A 1 96 ? -2.719 -1.673 -9.788 1.00 96.44 96 LEU A C 1
ATOM 765 O O . LEU A 1 96 ? -3.299 -2.752 -9.923 1.00 96.44 96 LEU A O 1
ATOM 769 N N . GLY A 1 97 ? -1.423 -1.588 -9.481 1.00 97.12 97 GLY A N 1
ATOM 770 C CA . GLY A 1 97 ? -0.566 -2.739 -9.220 1.00 97.12 97 GLY A CA 1
ATOM 771 C C . GLY A 1 97 ? -1.070 -3.596 -8.063 1.00 97.12 97 GLY A C 1
ATOM 772 O 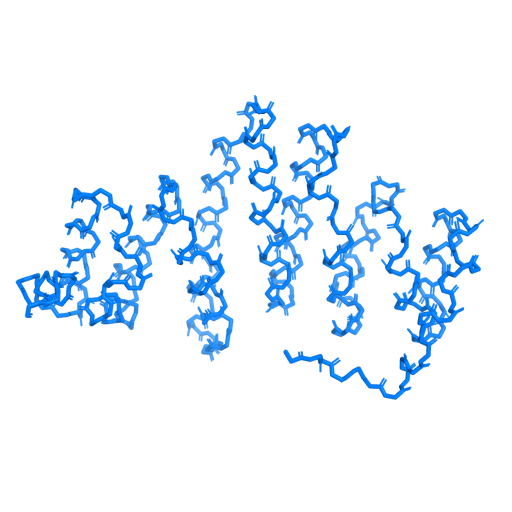O . GLY A 1 97 ? -1.250 -4.807 -8.217 1.00 97.12 97 GLY A O 1
ATOM 773 N N . TYR A 1 98 ? -1.371 -2.972 -6.923 1.00 97.62 98 TYR A N 1
ATOM 774 C CA . TYR A 1 98 ? -1.913 -3.683 -5.768 1.00 97.62 98 TYR A CA 1
ATOM 775 C C . TYR A 1 98 ? -3.305 -4.255 -6.052 1.00 97.62 98 TYR A C 1
ATOM 777 O O . TYR A 1 98 ? -3.577 -5.400 -5.695 1.00 97.62 98 TYR A O 1
ATOM 785 N N . GLU A 1 99 ? -4.177 -3.512 -6.743 1.00 95.00 99 GLU A N 1
ATOM 786 C CA . GLU A 1 99 ? -5.508 -4.005 -7.114 1.00 95.00 99 GLU A CA 1
ATOM 787 C C . GLU A 1 99 ? -5.469 -5.265 -7.970 1.00 95.00 99 GLU A C 1
ATOM 789 O O . GLU A 1 99 ? -6.251 -6.187 -7.740 1.00 95.00 99 GLU A O 1
ATOM 794 N N . ALA A 1 100 ? -4.575 -5.298 -8.955 1.00 94.81 100 ALA A N 1
ATOM 795 C CA . ALA A 1 100 ? -4.481 -6.412 -9.882 1.00 94.81 100 ALA A CA 1
ATOM 796 C C . ALA A 1 100 ? -3.743 -7.617 -9.287 1.00 94.81 100 ALA A C 1
ATOM 798 O O . ALA A 1 100 ? -4.011 -8.747 -9.695 1.00 94.81 100 ALA A O 1
ATOM 799 N N . ARG A 1 101 ? -2.778 -7.385 -8.385 1.00 94.44 101 ARG A N 1
ATOM 800 C CA . ARG A 1 101 ? -1.765 -8.397 -8.034 1.00 94.44 101 ARG A CA 1
ATOM 801 C C . ARG A 1 101 ? -1.669 -8.745 -6.560 1.00 94.44 101 ARG A C 1
ATOM 803 O O . ARG A 1 101 ? -1.087 -9.780 -6.262 1.00 94.44 101 ARG A O 1
ATOM 810 N N . ARG A 1 102 ? -2.191 -7.904 -5.662 1.00 94.31 102 ARG A N 1
ATOM 811 C CA . ARG A 1 102 ? -2.113 -8.087 -4.199 1.00 94.31 102 ARG A CA 1
ATOM 812 C C . ARG A 1 102 ? -0.691 -8.244 -3.659 1.00 94.31 102 ARG A C 1
ATOM 814 O O . ARG A 1 102 ? -0.494 -8.826 -2.605 1.00 94.31 102 ARG A O 1
ATOM 821 N N . LEU A 1 103 ? 0.309 -7.719 -4.371 1.00 93.44 103 LEU A N 1
ATOM 822 C CA . LEU A 1 103 ? 1.694 -7.789 -3.912 1.00 93.44 103 LEU A CA 1
ATOM 823 C C . LEU A 1 103 ? 1.970 -6.669 -2.906 1.00 93.44 103 LEU A C 1
ATOM 825 O O . LEU A 1 103 ? 1.803 -5.499 -3.272 1.00 93.44 103 LEU A O 1
ATOM 829 N N . PRO A 1 104 ? 2.467 -6.977 -1.696 1.00 94.56 104 PRO A N 1
ATOM 830 C CA . PRO A 1 104 ? 2.744 -5.960 -0.686 1.00 94.56 104 PRO A CA 1
ATOM 831 C C . PRO A 1 104 ? 3.760 -4.913 -1.150 1.00 94.56 104 PRO A C 1
ATOM 833 O O . PRO A 1 104 ? 3.676 -3.765 -0.734 1.00 94.56 104 PRO A O 1
ATOM 836 N N . THR A 1 105 ? 4.668 -5.233 -2.080 1.00 95.31 105 THR A N 1
ATOM 837 C CA . THR A 1 105 ? 5.583 -4.228 -2.649 1.00 95.31 105 THR A CA 1
ATOM 838 C C . THR A 1 105 ? 4.835 -3.093 -3.354 1.00 95.31 105 THR A C 1
ATOM 840 O O . THR A 1 105 ? 5.223 -1.942 -3.196 1.00 95.31 105 THR A O 1
ATOM 843 N N . PHE A 1 106 ? 3.724 -3.357 -4.054 1.00 97.44 106 PHE A N 1
ATOM 844 C CA . PHE A 1 106 ? 2.904 -2.271 -4.608 1.00 97.44 106 PHE A CA 1
ATOM 845 C C . PHE A 1 106 ? 2.247 -1.432 -3.511 1.00 97.44 106 PHE A C 1
ATOM 847 O O . PHE A 1 106 ? 2.162 -0.216 -3.654 1.00 97.44 106 PHE A O 1
ATOM 854 N N . LEU A 1 107 ? 1.829 -2.056 -2.408 1.00 96.81 107 LEU A N 1
ATOM 855 C CA . LEU A 1 107 ? 1.259 -1.347 -1.264 1.00 96.81 107 LEU A CA 1
ATOM 856 C C . LEU A 1 107 ? 2.303 -0.437 -0.602 1.00 96.81 107 LEU A C 1
ATOM 858 O O . LEU A 1 107 ? 2.055 0.747 -0.412 1.00 96.81 107 LEU A O 1
ATOM 862 N N . VAL A 1 108 ? 3.507 -0.949 -0.348 1.00 96.38 108 VAL A N 1
ATOM 863 C CA . VAL A 1 108 ? 4.628 -0.160 0.186 1.00 96.38 108 VAL A CA 1
ATOM 864 C C . VAL A 1 108 ? 4.950 1.022 -0.729 1.00 96.38 108 VAL A C 1
ATOM 866 O O . VAL A 1 108 ? 5.104 2.150 -0.261 1.00 96.38 108 VAL A O 1
ATOM 869 N N . MET A 1 109 ? 5.007 0.795 -2.043 1.00 97.00 109 MET A N 1
ATOM 870 C CA . MET A 1 109 ? 5.315 1.865 -2.990 1.00 97.00 109 MET A CA 1
ATOM 871 C C . MET A 1 109 ? 4.188 2.889 -3.124 1.00 97.00 109 MET A C 1
ATOM 873 O O . MET A 1 109 ? 4.482 4.071 -3.279 1.00 97.00 109 MET A O 1
ATOM 877 N N . LEU A 1 110 ? 2.924 2.480 -2.980 1.00 98.06 110 LEU A N 1
ATOM 878 C CA . LEU A 1 110 ? 1.776 3.388 -2.945 1.00 98.06 110 LEU A CA 1
ATOM 879 C C . LEU A 1 110 ? 1.910 4.408 -1.811 1.00 98.06 110 LEU A C 1
ATOM 881 O O . LEU A 1 110 ? 1.822 5.615 -2.043 1.00 98.06 110 LE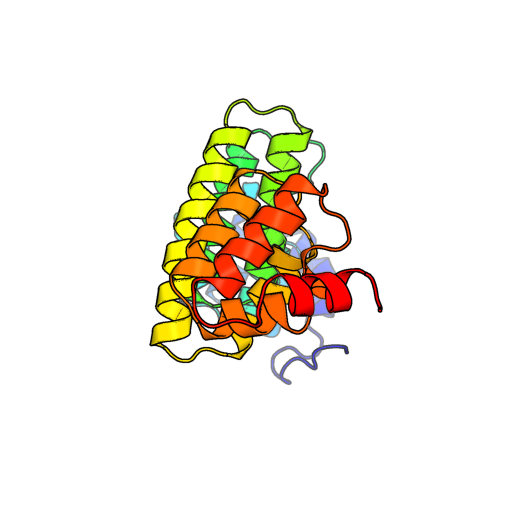U A O 1
ATOM 885 N N . PHE A 1 111 ? 2.159 3.927 -0.594 1.00 97.44 111 PHE A N 1
ATOM 886 C CA . PHE A 1 111 ? 2.293 4.797 0.569 1.00 97.44 111 PHE A CA 1
ATOM 887 C C . PHE A 1 111 ? 3.589 5.612 0.537 1.00 97.44 111 PHE A C 1
ATOM 889 O O . PHE A 1 111 ? 3.569 6.791 0.886 1.00 97.44 111 PHE A O 1
ATOM 896 N N . SER A 1 112 ? 4.678 5.059 -0.006 1.00 96.25 112 SER A N 1
ATOM 897 C CA . SER A 1 112 ? 5.898 5.833 -0.248 1.00 96.25 112 SER A CA 1
ATOM 898 C C . SER A 1 112 ? 5.673 6.991 -1.230 1.00 96.25 112 SER A C 1
ATOM 900 O O . SER A 1 112 ? 6.221 8.076 -1.034 1.00 96.25 112 SER A O 1
ATOM 902 N N . SER A 1 113 ? 4.854 6.802 -2.273 1.00 96.62 113 SER A N 1
ATOM 903 C CA . SER A 1 113 ? 4.484 7.880 -3.201 1.00 96.62 113 SER A CA 1
ATOM 904 C C . SER A 1 113 ? 3.596 8.942 -2.549 1.00 96.62 113 SER A C 1
ATOM 906 O O . SER A 1 113 ? 3.794 10.127 -2.810 1.00 96.62 113 SER A O 1
ATOM 908 N N . LEU A 1 114 ? 2.670 8.555 -1.665 1.00 97.44 114 LEU A N 1
ATOM 909 C CA . LEU A 1 114 ? 1.873 9.506 -0.879 1.00 97.44 114 LEU A CA 1
ATOM 910 C C . LEU A 1 114 ? 2.743 10.354 0.061 1.00 97.44 114 LEU A C 1
ATOM 912 O O . LEU A 1 114 ? 2.574 11.573 0.138 1.00 97.44 114 LEU A O 1
ATOM 916 N N . GLU A 1 115 ? 3.704 9.733 0.747 1.00 96.25 115 GLU A N 1
ATOM 917 C CA . GLU A 1 115 ? 4.664 10.444 1.596 1.00 96.25 115 GLU A CA 1
ATOM 918 C C . GLU A 1 115 ? 5.547 11.396 0.789 1.00 96.25 115 GLU A C 1
ATOM 920 O O . GLU A 1 115 ? 5.788 12.524 1.220 1.00 96.25 115 GLU A O 1
ATOM 925 N N . ALA A 1 116 ? 6.013 10.974 -0.390 1.00 95.00 116 ALA A N 1
ATOM 926 C CA . ALA A 1 116 ? 6.785 11.833 -1.280 1.00 95.00 116 ALA A CA 1
ATOM 927 C C . ALA A 1 116 ? 5.981 13.074 -1.693 1.00 95.00 116 ALA A C 1
ATOM 929 O O . ALA A 1 116 ? 6.467 14.197 -1.519 1.00 95.00 116 ALA A O 1
ATOM 930 N N . LEU A 1 117 ? 4.737 12.876 -2.142 1.00 95.69 117 LEU A N 1
ATOM 931 C CA . LEU A 1 117 ? 3.825 13.944 -2.551 1.00 95.69 117 LEU A CA 1
ATOM 932 C C . LEU A 1 117 ? 3.606 14.964 -1.422 1.00 95.69 117 LEU A C 1
ATOM 934 O O . LEU A 1 117 ? 3.693 16.176 -1.632 1.00 95.69 117 LEU A O 1
ATOM 938 N N . GLU A 1 118 ? 3.373 14.478 -0.202 1.00 95.19 118 GLU A N 1
ATOM 939 C CA . GLU A 1 118 ? 3.203 15.332 0.972 1.00 95.19 118 GLU A CA 1
ATOM 940 C C . GLU A 1 118 ? 4.503 16.050 1.361 1.00 95.19 118 GLU A C 1
ATOM 942 O O . GLU A 1 118 ? 4.491 17.255 1.616 1.00 95.19 118 GLU A O 1
ATOM 947 N N . SER A 1 119 ? 5.639 15.347 1.364 1.00 94.25 119 SER A N 1
ATOM 948 C CA . SER A 1 119 ? 6.943 15.912 1.737 1.00 94.25 119 SER A CA 1
ATOM 949 C C . SER A 1 119 ? 7.364 17.076 0.835 1.00 94.25 119 SER A C 1
ATOM 951 O O . SER A 1 119 ? 8.037 18.006 1.284 1.00 94.25 119 SER A O 1
ATOM 953 N N . ARG A 1 120 ? 6.929 17.058 -0.432 1.00 93.75 120 ARG A N 1
ATOM 954 C CA . ARG A 1 120 ? 7.148 18.140 -1.400 1.00 93.75 120 ARG A CA 1
ATOM 955 C C . ARG A 1 120 ? 6.188 19.318 -1.222 1.00 93.75 120 ARG A C 1
ATOM 957 O O . ARG A 1 120 ? 6.375 20.342 -1.877 1.00 93.75 120 ARG A O 1
ATOM 964 N N . GLY A 1 121 ? 5.181 19.202 -0.357 1.00 94.81 121 GLY A N 1
ATOM 965 C CA . GLY A 1 121 ? 4.164 20.232 -0.152 1.00 94.81 121 GLY A CA 1
ATOM 966 C C . GLY A 1 121 ? 3.228 20.397 -1.349 1.00 94.81 121 GLY A C 1
ATOM 967 O O . GLY A 1 121 ? 2.776 21.510 -1.620 1.00 94.81 121 GLY A O 1
ATOM 968 N N . CYS A 1 122 ? 2.975 19.317 -2.092 1.00 95.56 122 CYS A N 1
ATOM 969 C CA . CYS A 1 122 ? 2.059 19.332 -3.228 1.00 95.56 122 CYS A CA 1
ATOM 970 C C . CYS A 1 122 ? 0.620 19.603 -2.765 1.00 95.56 122 CYS A C 1
ATOM 972 O O . CYS A 1 122 ? 0.184 19.105 -1.725 1.00 95.56 122 CYS A O 1
ATOM 974 N N . ALA A 1 123 ? -0.130 20.390 -3.539 1.00 95.75 123 ALA A N 1
ATOM 975 C CA . ALA A 1 123 ? -1.488 20.796 -3.171 1.00 95.75 123 ALA A CA 1
ATOM 976 C C . ALA A 1 123 ? -2.475 19.615 -3.190 1.00 95.75 123 ALA A C 1
ATOM 978 O O . ALA A 1 123 ? -3.459 19.610 -2.456 1.00 95.75 123 ALA A O 1
ATOM 979 N N . GLU A 1 124 ? -2.184 18.612 -4.012 1.00 96.00 124 GLU A N 1
ATOM 980 C CA . GLU A 1 124 ? -2.970 17.400 -4.210 1.00 96.00 124 GLU A CA 1
ATOM 981 C C . GLU A 1 124 ? -2.848 16.415 -3.037 1.00 96.00 124 GLU A C 1
ATOM 983 O O . GLU A 1 124 ? -3.676 15.518 -2.915 1.00 96.00 124 GLU A O 1
ATOM 988 N N . ALA A 1 125 ? -1.852 16.574 -2.153 1.00 96.62 125 ALA A N 1
ATOM 989 C CA . ALA A 1 125 ? -1.519 15.575 -1.136 1.00 96.62 125 ALA A CA 1
ATOM 990 C C . ALA A 1 125 ? -2.712 15.196 -0.246 1.00 96.62 125 ALA A C 1
ATOM 992 O O . ALA A 1 125 ? -2.994 14.013 -0.085 1.00 96.62 125 ALA A O 1
ATOM 993 N N . ALA A 1 126 ? -3.438 16.182 0.292 1.00 96.62 126 ALA A N 1
ATOM 994 C CA . ALA A 1 126 ? -4.597 15.919 1.148 1.00 96.62 126 ALA A CA 1
ATOM 995 C C . ALA A 1 126 ? -5.679 15.109 0.412 1.00 96.62 126 ALA A C 1
ATOM 997 O O . ALA A 1 126 ? -6.156 14.101 0.927 1.00 96.62 126 ALA A O 1
ATOM 998 N N . GLN A 1 127 ? -5.990 15.503 -0.826 1.00 97.31 127 GLN A N 1
ATOM 999 C CA . GLN A 1 127 ? -6.986 14.822 -1.650 1.00 97.31 127 GLN A CA 1
ATOM 1000 C C . GLN A 1 127 ? -6.559 13.393 -2.010 1.00 97.31 127 GLN A C 1
ATOM 1002 O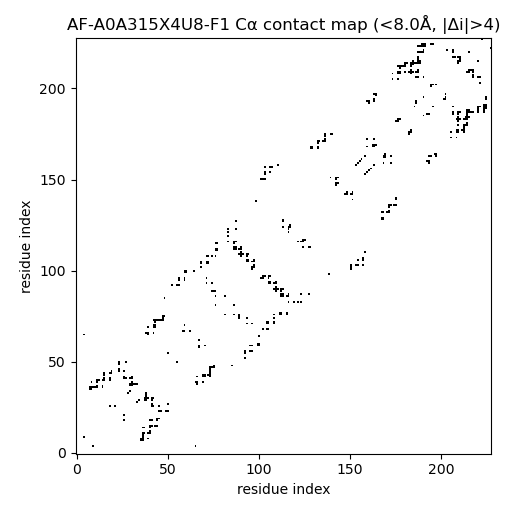 O . GLN A 1 127 ? -7.391 12.489 -2.023 1.00 97.31 127 GLN A O 1
ATOM 1007 N N . GLU A 1 128 ? -5.277 13.164 -2.300 1.00 98.12 128 GLU A N 1
ATOM 1008 C CA . GLU A 1 128 ? -4.780 11.822 -2.610 1.00 98.12 128 GLU A CA 1
ATOM 1009 C C . GLU A 1 128 ? -4.793 10.902 -1.382 1.00 98.12 128 GLU A C 1
ATOM 1011 O O . GLU A 1 128 ? -5.164 9.736 -1.509 1.00 98.12 128 GLU A O 1
ATOM 1016 N N . TRP A 1 129 ? -4.478 11.409 -0.185 1.00 98.38 129 TRP A N 1
ATOM 1017 C CA . TRP A 1 129 ? -4.621 10.640 1.058 1.00 98.38 129 TRP A CA 1
ATOM 1018 C C . TRP A 1 129 ? -6.076 10.226 1.315 1.00 98.38 129 TRP A C 1
ATOM 1020 O O . TRP A 1 129 ? -6.321 9.064 1.640 1.00 98.38 129 TRP A O 1
ATOM 1030 N N . GLU A 1 130 ? -7.033 11.142 1.139 1.00 98.12 130 GLU A N 1
ATOM 1031 C CA . GLU A 1 130 ? -8.473 10.854 1.251 1.00 98.12 130 GLU A CA 1
ATOM 1032 C C . GLU A 1 130 ? -8.916 9.810 0.220 1.00 98.12 130 GLU A C 1
ATOM 1034 O O . GLU A 1 130 ? -9.478 8.776 0.582 1.00 98.12 130 GLU A O 1
ATOM 1039 N N . ARG A 1 131 ? -8.569 10.015 -1.059 1.00 98.38 131 ARG A N 1
ATOM 1040 C CA . ARG A 1 131 ? -8.899 9.086 -2.151 1.00 98.38 131 ARG A CA 1
ATOM 1041 C C . ARG A 1 131 ? -8.367 7.678 -1.889 1.00 98.38 131 ARG A C 1
ATOM 1043 O O . ARG A 1 131 ? -9.063 6.699 -2.159 1.00 98.38 131 ARG A O 1
ATOM 1050 N N . ILE A 1 132 ? -7.131 7.563 -1.400 1.00 98.50 132 ILE A N 1
ATOM 1051 C CA . ILE A 1 132 ? -6.536 6.265 -1.067 1.00 98.50 132 ILE A CA 1
ATOM 1052 C C . ILE A 1 132 ? -7.175 5.663 0.189 1.00 98.50 132 ILE A C 1
ATOM 1054 O O . ILE A 1 132 ? -7.300 4.444 0.252 1.00 98.50 132 ILE A O 1
ATOM 1058 N N . GLY A 1 133 ? -7.646 6.471 1.142 1.00 98.31 133 GLY A N 1
ATOM 1059 C CA . GLY A 1 133 ? -8.407 5.993 2.303 1.00 98.31 133 GLY A CA 1
ATOM 1060 C C . GLY A 1 133 ? -9.719 5.325 1.900 1.00 98.31 133 GLY A C 1
ATOM 1061 O O . GLY A 1 133 ? -9.968 4.179 2.282 1.00 98.31 133 GLY A O 1
ATOM 1062 N N . ASP A 1 134 ? -10.503 5.997 1.057 1.00 98.12 134 ASP A N 1
ATOM 1063 C CA . ASP A 1 134 ? -11.753 5.457 0.509 1.00 98.12 134 ASP A CA 1
ATOM 1064 C C . ASP A 1 134 ? -11.500 4.165 -0.279 1.00 98.12 134 ASP A C 1
ATOM 1066 O O . ASP A 1 134 ? -12.115 3.125 -0.027 1.00 98.12 134 ASP A O 1
ATOM 1070 N N . TRP A 1 135 ? -10.521 4.203 -1.189 1.00 98.25 135 TRP A N 1
ATOM 1071 C CA . TRP A 1 135 ? -10.122 3.044 -1.984 1.00 98.25 135 TRP A CA 1
ATOM 1072 C C . TRP A 1 135 ? -9.668 1.862 -1.118 1.00 98.25 135 TRP A C 1
ATOM 1074 O O . TRP A 1 135 ? -10.016 0.716 -1.411 1.00 98.25 135 TRP A O 1
ATOM 1084 N N . LEU A 1 136 ? -8.903 2.118 -0.054 1.00 98.25 136 LEU A N 1
ATOM 1085 C CA . LEU A 1 136 ? -8.441 1.078 0.859 1.00 98.25 136 LEU A CA 1
ATOM 1086 C C . LEU A 1 136 ? -9.627 0.403 1.551 1.00 98.25 136 LEU A C 1
ATOM 1088 O O . LEU A 1 136 ? -9.620 -0.818 1.690 1.00 98.25 136 LEU A O 1
ATOM 1092 N N . GLY A 1 137 ? -10.659 1.168 1.920 1.00 97.25 137 GLY A N 1
ATOM 1093 C CA . GLY A 1 137 ? -11.912 0.632 2.454 1.00 97.25 137 GLY A CA 1
ATOM 1094 C C . GLY A 1 137 ? -12.579 -0.341 1.484 1.00 97.25 137 GLY A C 1
ATOM 1095 O O . GLY A 1 137 ? -12.869 -1.478 1.855 1.00 97.25 137 GLY A O 1
ATOM 1096 N N . ASP A 1 138 ? -12.743 0.065 0.224 1.00 97.62 138 ASP A N 1
ATOM 1097 C CA . ASP A 1 138 ? -13.340 -0.772 -0.825 1.00 97.62 138 ASP A CA 1
ATOM 1098 C C . ASP A 1 138 ? -12.504 -2.023 -1.137 1.00 97.62 138 ASP A C 1
ATOM 1100 O O . ASP A 1 138 ? -13.031 -3.091 -1.467 1.00 97.62 138 ASP A O 1
ATOM 1104 N N . VAL A 1 139 ? -11.175 -1.911 -1.093 1.00 97.38 139 VAL A N 1
ATOM 1105 C CA . VAL A 1 139 ? -10.279 -3.060 -1.262 1.00 97.38 139 VAL A CA 1
ATOM 1106 C C . VAL A 1 139 ? -10.406 -4.013 -0.084 1.00 97.38 139 VAL A C 1
ATOM 1108 O O . VAL A 1 139 ? -10.585 -5.206 -0.316 1.00 97.38 139 VAL A O 1
ATOM 1111 N N . TYR A 1 140 ? -10.371 -3.513 1.148 1.00 97.81 140 TYR A N 1
ATOM 1112 C CA . TYR A 1 140 ? -10.489 -4.336 2.347 1.00 97.81 140 TYR A CA 1
ATOM 1113 C C . TYR A 1 140 ? -11.808 -5.121 2.355 1.00 97.81 140 TYR A C 1
ATOM 1115 O O . TYR A 1 140 ? -11.801 -6.339 2.526 1.00 97.81 140 TYR A O 1
ATOM 1123 N N . ASP A 1 141 ? -12.930 -4.461 2.049 1.00 97.69 141 ASP A N 1
ATOM 1124 C CA . ASP A 1 141 ? -14.250 -5.095 1.942 1.00 97.69 141 ASP A CA 1
ATOM 1125 C C . ASP A 1 141 ? -14.256 -6.245 0.906 1.00 97.69 141 ASP A C 1
ATOM 1127 O O . ASP A 1 141 ? -14.811 -7.326 1.151 1.00 97.69 141 ASP A O 1
ATOM 1131 N N . ARG A 1 142 ? -13.595 -6.048 -0.247 1.00 97.38 142 ARG A N 1
ATOM 1132 C CA . ARG A 1 142 ? -13.436 -7.087 -1.282 1.00 97.38 142 ARG A CA 1
ATOM 1133 C C . ARG A 1 142 ? -12.553 -8.246 -0.816 1.00 97.38 142 ARG A C 1
ATOM 1135 O O . ARG A 1 142 ? -12.912 -9.394 -1.068 1.00 97.38 142 ARG A O 1
ATOM 1142 N N . LEU A 1 143 ? -11.440 -7.965 -0.138 1.00 97.12 143 LEU A N 1
ATOM 1143 C CA . LEU A 1 143 ? -10.510 -8.982 0.368 1.00 97.12 143 LEU A CA 1
ATOM 1144 C C . LEU A 1 143 ? -11.150 -9.857 1.449 1.00 97.12 143 LEU A C 1
ATOM 1146 O O . LEU A 1 143 ? -11.031 -11.081 1.393 1.00 97.12 143 LEU A O 1
ATOM 1150 N N . VAL A 1 144 ? -11.900 -9.252 2.377 1.00 96.94 144 VAL A N 1
ATOM 1151 C CA . VAL A 1 144 ? -12.695 -9.987 3.373 1.00 96.94 144 VAL A CA 1
ATOM 1152 C C . VAL A 1 144 ? -13.712 -10.892 2.678 1.00 96.94 144 VAL A C 1
ATOM 1154 O O . VAL A 1 144 ? -13.800 -12.078 2.990 1.00 96.94 144 VAL A O 1
ATOM 1157 N N . SER A 1 145 ? -14.436 -10.366 1.684 1.00 97.00 145 SER A N 1
ATOM 1158 C CA . SER A 1 145 ? -15.433 -11.138 0.926 1.00 97.00 145 SER A CA 1
ATOM 1159 C C . SER A 1 145 ? -14.822 -12.307 0.142 1.00 97.00 145 SER A C 1
ATOM 1161 O O . SER A 1 145 ? -15.467 -13.341 -0.027 1.00 97.00 145 SER A O 1
ATOM 1163 N N . ALA A 1 146 ? -13.585 -12.151 -0.336 1.00 96.62 146 ALA A N 1
ATOM 1164 C CA . ALA A 1 146 ? -12.829 -13.177 -1.049 1.00 96.62 146 ALA A CA 1
ATOM 1165 C C . ALA A 1 146 ? -12.046 -14.128 -0.120 1.00 96.62 146 ALA A C 1
ATOM 1167 O O . ALA A 1 146 ? -11.497 -15.121 -0.596 1.00 96.62 146 ALA A O 1
ATOM 1168 N N . ASN A 1 147 ? -12.025 -13.861 1.193 1.00 95.69 147 ASN A N 1
ATOM 1169 C CA . ASN A 1 147 ? -11.233 -14.584 2.191 1.00 95.69 147 ASN A CA 1
ATOM 1170 C C . ASN A 1 147 ? -9.721 -14.609 1.859 1.00 95.69 147 ASN A C 1
ATOM 1172 O O . ASN A 1 147 ? -9.048 -15.628 2.024 1.00 95.69 147 ASN A O 1
ATOM 1176 N N . GLU A 1 148 ? -9.189 -13.481 1.381 1.00 95.19 148 GLU A N 1
ATOM 1177 C CA . GLU A 1 148 ? -7.769 -13.293 1.052 1.00 95.19 148 GLU A CA 1
ATOM 1178 C C . GLU A 1 148 ? -6.965 -12.867 2.296 1.00 95.19 148 GLU A C 1
ATOM 1180 O O . GLU A 1 148 ? -6.560 -11.715 2.433 1.00 95.19 148 GLU A O 1
ATOM 1185 N N . GLY A 1 149 ? -6.759 -13.809 3.226 1.00 94.00 149 GLY A N 1
ATOM 1186 C CA . GLY A 1 149 ? -6.114 -13.561 4.526 1.00 94.00 149 GLY A CA 1
ATOM 1187 C C . GLY A 1 149 ? -4.720 -12.931 4.440 1.00 94.00 149 GLY A C 1
ATOM 1188 O O . GLY A 1 149 ? -4.469 -11.945 5.125 1.00 94.00 149 GLY A O 1
ATOM 1189 N N . ASP A 1 150 ? -3.858 -13.436 3.554 1.00 94.88 150 ASP A N 1
ATOM 1190 C CA . ASP A 1 150 ? -2.485 -12.930 3.393 1.00 94.88 150 ASP A CA 1
ATOM 1191 C C . ASP A 1 150 ? -2.474 -11.438 2.998 1.00 94.88 150 ASP A C 1
ATOM 1193 O O . ASP A 1 150 ? -1.726 -10.640 3.555 1.00 94.88 150 ASP A O 1
ATOM 1197 N N . ALA A 1 151 ? -3.374 -11.022 2.099 1.00 95.81 151 ALA A N 1
ATOM 1198 C CA . ALA A 1 151 ? -3.478 -9.625 1.677 1.00 95.81 151 ALA A CA 1
ATOM 1199 C C . ALA A 1 151 ? -4.036 -8.710 2.785 1.00 95.81 151 ALA A C 1
ATOM 1201 O O . ALA A 1 151 ? -3.683 -7.532 2.849 1.00 95.81 151 ALA A O 1
ATOM 1202 N N . LEU A 1 152 ? -4.903 -9.235 3.659 1.00 96.75 152 LEU A N 1
ATOM 1203 C CA . LEU A 1 152 ? -5.390 -8.510 4.838 1.00 96.75 152 LEU A CA 1
ATOM 1204 C C . LEU A 1 152 ? -4.275 -8.323 5.878 1.00 96.75 152 LEU A C 1
ATOM 1206 O O . LEU A 1 152 ? -4.177 -7.247 6.470 1.00 96.75 152 LEU A O 1
ATOM 1210 N N . GLU A 1 153 ? -3.429 -9.339 6.074 1.00 95.44 153 GLU A N 1
ATOM 1211 C CA . GLU A 1 153 ? -2.242 -9.255 6.933 1.00 95.44 153 GLU A CA 1
ATOM 1212 C C . GLU A 1 153 ? -1.250 -8.217 6.394 1.00 95.44 153 GLU A C 1
ATOM 1214 O O . GLU A 1 153 ? -0.781 -7.369 7.152 1.00 95.44 153 GLU A O 1
ATOM 1219 N N . ASP A 1 154 ? -1.028 -8.187 5.077 1.00 96.62 154 ASP A N 1
ATOM 1220 C CA . ASP A 1 154 ? -0.206 -7.158 4.434 1.00 96.62 154 ASP A CA 1
ATOM 1221 C C . ASP A 1 154 ? -0.752 -5.737 4.673 1.00 96.62 154 ASP A C 1
ATOM 1223 O O . ASP A 1 154 ? 0.022 -4.820 4.950 1.00 96.62 154 ASP A O 1
ATOM 1227 N N . ILE A 1 155 ? -2.075 -5.522 4.607 1.00 97.62 155 ILE A N 1
ATOM 1228 C CA . ILE A 1 155 ? -2.675 -4.211 4.930 1.00 97.62 155 ILE A CA 1
ATOM 1229 C C . ILE A 1 155 ? -2.457 -3.861 6.403 1.00 97.62 155 ILE A C 1
ATOM 1231 O O . ILE A 1 155 ? -2.101 -2.723 6.712 1.00 97.62 155 ILE A O 1
ATOM 1235 N N . SER A 1 156 ? -2.643 -4.819 7.311 1.00 95.75 156 SER A N 1
ATOM 1236 C CA . SER A 1 156 ? -2.375 -4.609 8.736 1.00 95.75 156 SER A CA 1
ATOM 1237 C C . SER A 1 156 ? -0.935 -4.136 8.948 1.00 95.75 156 SER A C 1
ATOM 1239 O O . SER A 1 156 ? -0.716 -3.050 9.490 1.00 95.75 156 SER A O 1
ATOM 1241 N N . LEU A 1 157 ? 0.025 -4.907 8.434 1.00 95.31 157 LEU A N 1
ATOM 1242 C CA . LEU A 1 157 ? 1.451 -4.698 8.649 1.00 95.31 157 LEU A CA 1
ATOM 1243 C C . LEU A 1 157 ? 1.973 -3.433 7.966 1.00 95.31 157 LEU A C 1
ATOM 1245 O O . LEU A 1 157 ? 2.688 -2.645 8.576 1.00 95.31 157 LEU A O 1
ATOM 1249 N N . PHE A 1 158 ? 1.650 -3.224 6.689 1.00 96.06 158 PHE A N 1
ATOM 1250 C CA . PHE A 1 158 ? 2.240 -2.132 5.913 1.00 96.06 158 PHE A CA 1
ATOM 1251 C C . PHE A 1 158 ? 1.430 -0.841 5.976 1.00 96.06 158 PHE A C 1
ATOM 1253 O O . PHE A 1 158 ? 2.000 0.221 5.741 1.00 96.06 158 PHE A O 1
ATOM 1260 N N . VAL A 1 159 ? 0.137 -0.897 6.316 1.00 97.12 159 VAL A N 1
ATOM 1261 C CA . VAL A 1 159 ? -0.721 0.295 6.360 1.00 97.12 159 VAL A CA 1
ATOM 1262 C C . VAL A 1 159 ? -1.080 0.686 7.783 1.00 97.12 159 VAL A C 1
ATOM 1264 O O . VAL A 1 159 ? -0.726 1.780 8.225 1.00 97.12 159 VAL A O 1
ATOM 1267 N N . PHE A 1 160 ? -1.781 -0.177 8.515 1.00 96.69 160 PHE A N 1
ATOM 1268 C CA . PHE A 1 160 ? -2.345 0.211 9.810 1.00 96.69 160 PHE A CA 1
ATOM 1269 C C . PHE A 1 160 ? -1.271 0.440 10.872 1.00 96.69 160 PHE A C 1
ATOM 1271 O O . PHE A 1 160 ? -1.331 1.427 11.598 1.00 96.69 160 PHE A O 1
ATOM 1278 N N . GLU A 1 161 ? -0.236 -0.389 10.919 1.00 94.31 161 GLU A N 1
ATOM 1279 C CA . GLU A 1 161 ? 0.853 -0.198 11.886 1.00 94.31 161 GLU A CA 1
ATOM 1280 C C . GLU A 1 161 ? 1.680 1.078 11.631 1.00 94.31 161 GLU A C 1
ATOM 1282 O O . GLU A 1 161 ? 2.357 1.562 12.533 1.00 94.31 161 GLU A O 1
ATOM 1287 N N . ASN A 1 162 ? 1.613 1.662 10.428 1.00 94.62 162 ASN A N 1
ATOM 1288 C CA . ASN A 1 162 ? 2.516 2.745 10.021 1.00 94.62 162 ASN A CA 1
ATOM 1289 C C . ASN A 1 162 ? 1.816 4.090 9.769 1.00 94.62 162 ASN A C 1
ATOM 1291 O O . ASN A 1 162 ? 2.415 5.146 9.974 1.00 94.62 162 ASN A O 1
ATOM 1295 N N . TYR A 1 163 ? 0.551 4.086 9.336 1.00 97.00 163 TYR A N 1
ATOM 1296 C CA . TYR A 1 163 ? -0.076 5.278 8.752 1.00 97.00 163 TYR A CA 1
ATOM 1297 C C . TYR A 1 163 ? -1.321 5.792 9.486 1.00 97.00 163 TYR A C 1
ATOM 1299 O O . TYR A 1 163 ? -1.866 6.821 9.088 1.00 97.00 163 TYR A O 1
ATOM 1307 N N . LEU A 1 164 ? -1.741 5.193 10.608 1.00 97.50 164 LEU A N 1
ATOM 1308 C CA . LEU A 1 164 ? -2.910 5.662 11.385 1.00 97.50 164 LEU A CA 1
ATOM 1309 C C . LEU A 1 164 ? -2.723 7.037 12.058 1.00 97.50 164 LEU A C 1
ATOM 1311 O O . LEU A 1 164 ? -3.678 7.650 12.545 1.00 97.50 164 LEU A O 1
ATOM 1315 N N . ALA A 1 165 ? -1.504 7.580 12.069 1.00 95.88 165 ALA A N 1
ATOM 1316 C CA . ALA A 1 165 ? -1.282 8.977 12.438 1.00 95.88 165 ALA A CA 1
ATOM 1317 C C . ALA A 1 165 ? -1.881 9.955 11.404 1.00 95.88 165 ALA A C 1
ATOM 1319 O O . ALA A 1 165 ? -2.169 11.109 11.739 1.00 95.88 165 ALA A O 1
ATOM 1320 N N . ARG A 1 166 ? -2.140 9.510 10.170 1.00 96.19 166 ARG A N 1
ATOM 1321 C CA . ARG A 1 166 ? -2.794 10.301 9.121 1.00 96.19 166 ARG A CA 1
ATOM 1322 C C . ARG A 1 166 ? -4.307 10.251 9.280 1.00 96.19 166 ARG A C 1
ATOM 1324 O O . ARG A 1 166 ? -4.871 9.192 9.524 1.00 96.19 166 ARG A O 1
ATOM 1331 N N . GLU A 1 167 ? -4.956 11.405 9.150 1.00 96.44 167 GLU A N 1
ATOM 1332 C CA . GLU A 1 167 ? -6.402 11.547 9.370 1.00 96.44 167 GLU A CA 1
ATOM 1333 C C . GLU A 1 167 ? -7.217 10.657 8.428 1.00 96.44 167 GLU A C 1
ATOM 1335 O O . GLU A 1 167 ? -7.930 9.786 8.915 1.00 96.44 167 GLU A O 1
ATOM 1340 N N . ALA A 1 168 ? -6.998 10.757 7.114 1.00 97.31 168 ALA A N 1
ATOM 1341 C CA . ALA A 1 168 ? -7.686 9.929 6.121 1.00 97.31 168 ALA A CA 1
ATOM 1342 C C . ALA A 1 168 ? -7.535 8.414 6.368 1.00 97.31 168 ALA A C 1
ATOM 1344 O O . ALA A 1 168 ? -8.490 7.653 6.234 1.00 97.31 168 ALA A O 1
ATOM 1345 N N . MET A 1 169 ? -6.341 7.960 6.771 1.00 98.19 169 MET A N 1
ATOM 1346 C CA . MET A 1 169 ? -6.098 6.541 7.064 1.00 98.19 169 MET A CA 1
ATOM 1347 C C . MET A 1 169 ? -6.794 6.093 8.342 1.00 98.19 169 MET A C 1
ATOM 1349 O O . MET A 1 169 ? -7.342 4.994 8.399 1.00 98.19 169 MET A O 1
ATOM 1353 N N . PHE A 1 170 ? -6.790 6.944 9.365 1.00 98.44 170 PHE A N 1
ATOM 1354 C CA . PHE A 1 170 ? -7.473 6.664 10.617 1.00 98.44 170 PHE A CA 1
ATOM 1355 C C . PHE A 1 170 ? -8.996 6.609 10.442 1.00 98.44 170 PHE A C 1
ATOM 1357 O O . PHE A 1 170 ? -9.639 5.709 10.976 1.00 98.44 170 PHE A O 1
ATOM 1364 N N . GLU A 1 171 ? -9.573 7.524 9.664 1.00 98.25 171 GLU A N 1
ATOM 1365 C CA . GLU A 1 171 ? -11.002 7.509 9.338 1.00 98.25 171 GLU A CA 1
ATOM 1366 C C . GLU A 1 171 ? -11.393 6.247 8.564 1.00 98.25 171 GLU A C 1
ATOM 1368 O O . GLU A 1 171 ? -12.342 5.559 8.952 1.00 98.25 171 GLU A O 1
ATOM 1373 N N . ALA A 1 172 ? -10.622 5.888 7.531 1.00 98.31 172 ALA A N 1
ATOM 1374 C CA . ALA A 1 172 ? -10.835 4.658 6.776 1.00 98.31 172 ALA A CA 1
ATOM 1375 C C . ALA A 1 172 ? -10.766 3.420 7.686 1.00 98.31 172 ALA A C 1
ATOM 1377 O O . ALA A 1 172 ? -11.650 2.562 7.637 1.00 98.31 172 ALA A O 1
ATOM 1378 N N . PHE A 1 173 ? -9.758 3.350 8.560 1.00 98.56 173 PHE A N 1
ATOM 1379 C CA . PHE A 1 173 ? -9.578 2.270 9.529 1.00 98.56 173 PHE A CA 1
ATOM 1380 C C . PHE A 1 173 ? -10.755 2.143 10.504 1.00 98.56 173 PHE A C 1
ATOM 1382 O O . PHE A 1 173 ? -11.290 1.047 10.671 1.00 98.56 173 PHE A O 1
ATOM 1389 N N . CYS A 1 174 ? -11.227 3.248 11.089 1.00 98.56 174 CYS A N 1
ATOM 1390 C CA . CYS A 1 174 ? -12.431 3.247 11.927 1.00 98.56 174 CYS A CA 1
ATOM 1391 C C . CYS A 1 174 ? -13.661 2.773 11.142 1.00 98.56 174 CYS A C 1
ATOM 1393 O O . CYS A 1 174 ? -14.423 1.939 11.627 1.00 98.56 174 CYS A O 1
ATOM 1395 N N . GLY A 1 175 ? -13.827 3.233 9.899 1.00 98.12 175 GLY A N 1
ATOM 1396 C CA . GLY A 1 175 ? -14.890 2.752 9.020 1.00 98.12 175 GLY A CA 1
ATOM 1397 C C . GLY A 1 175 ? -14.825 1.239 8.785 1.00 98.12 175 GLY A C 1
ATOM 1398 O O . GLY A 1 175 ? -15.862 0.576 8.781 1.00 98.12 175 GLY A O 1
ATOM 1399 N N . MET A 1 176 ? -13.626 0.675 8.622 1.00 98.38 176 MET A N 1
ATOM 1400 C CA . MET A 1 176 ? -13.431 -0.770 8.477 1.00 98.38 176 MET A CA 1
ATOM 1401 C C . MET A 1 176 ? -13.726 -1.526 9.778 1.00 98.38 176 MET A C 1
ATOM 1403 O O . MET A 1 176 ? -14.368 -2.570 9.712 1.00 98.38 176 MET A O 1
ATOM 1407 N N . ILE A 1 177 ? -13.342 -1.003 10.949 1.00 98.50 177 ILE A N 1
ATOM 1408 C CA . ILE A 1 177 ? -13.709 -1.585 12.255 1.00 98.50 177 ILE A CA 1
ATOM 1409 C C . ILE A 1 177 ? -15.229 -1.732 12.370 1.00 98.50 177 ILE A C 1
ATOM 1411 O O . ILE A 1 177 ? -15.718 -2.785 12.772 1.00 98.50 177 ILE A O 1
ATOM 1415 N N . VAL A 1 178 ? -15.977 -0.696 11.980 1.00 98.12 178 VAL A N 1
ATOM 1416 C CA . VAL A 1 178 ? -17.446 -0.705 12.036 1.00 98.12 178 VAL A CA 1
ATOM 1417 C C . VAL A 1 178 ? -18.046 -1.778 11.125 1.00 98.12 178 VAL A C 1
ATOM 1419 O O . VAL A 1 178 ? -19.042 -2.407 11.478 1.00 98.12 178 VAL A O 1
ATOM 1422 N N . ARG A 1 179 ? -17.463 -1.997 9.941 1.00 97.25 179 ARG A N 1
ATOM 1423 C CA . ARG A 1 179 ? -17.992 -2.948 8.948 1.00 97.25 179 ARG A CA 1
ATOM 1424 C C . ARG A 1 179 ? -17.536 -4.390 9.174 1.00 97.25 179 ARG A C 1
ATOM 1426 O O . ARG A 1 179 ? -18.245 -5.306 8.757 1.00 97.25 179 ARG A O 1
ATOM 1433 N N . HIS A 1 180 ? -16.389 -4.599 9.822 1.00 97.75 180 HIS A N 1
ATOM 1434 C CA . HIS A 1 180 ? -15.727 -5.903 9.916 1.00 97.75 180 HIS A CA 1
ATOM 1435 C C . HIS A 1 180 ? -15.474 -6.313 11.365 1.00 97.75 180 HIS A C 1
ATOM 1437 O O . HIS A 1 180 ? -14.468 -5.949 11.971 1.00 97.75 180 HIS A O 1
ATOM 1443 N N . GLU A 1 181 ? -16.344 -7.178 11.890 1.00 96.75 181 GLU A N 1
ATOM 1444 C CA . GLU A 1 181 ? -16.253 -7.713 13.259 1.00 96.75 181 GLU A CA 1
ATOM 1445 C C . GLU A 1 181 ? -14.895 -8.376 13.560 1.00 96.75 181 GLU A C 1
ATOM 1447 O O . GLU A 1 181 ? -14.387 -8.286 14.677 1.00 96.75 181 GLU A O 1
ATOM 1452 N N . VAL A 1 182 ? -14.277 -9.028 12.568 1.00 95.25 182 VAL A N 1
ATOM 1453 C CA . VAL A 1 182 ? -12.946 -9.642 12.725 1.00 95.25 182 VAL A CA 1
ATOM 1454 C C . VAL A 1 182 ? -11.894 -8.582 13.048 1.00 95.25 182 VAL A C 1
ATOM 1456 O O . VAL A 1 182 ? -11.120 -8.767 13.985 1.00 95.25 182 VAL A O 1
ATOM 1459 N N . LEU A 1 183 ? -11.909 -7.450 12.338 1.00 97.56 183 LEU A N 1
ATOM 1460 C CA . LEU A 1 183 ? -11.001 -6.340 12.611 1.00 97.56 183 LEU A CA 1
ATOM 1461 C C . LEU A 1 183 ? -11.323 -5.690 13.961 1.00 97.56 183 LEU A C 1
ATOM 1463 O O . LEU A 1 183 ? -10.411 -5.425 14.736 1.00 97.56 183 LEU A O 1
ATOM 1467 N N . ALA A 1 184 ? -12.603 -5.501 14.295 1.00 98.19 184 ALA A N 1
ATOM 1468 C CA . ALA A 1 184 ? -13.002 -4.990 15.608 1.00 98.19 184 ALA A CA 1
ATOM 1469 C C . ALA A 1 184 ? -12.456 -5.859 16.759 1.00 98.19 184 ALA A C 1
ATOM 1471 O O . ALA A 1 184 ? -11.942 -5.342 17.756 1.00 98.19 184 ALA A O 1
ATOM 1472 N N . ARG A 1 185 ? -12.505 -7.188 16.621 1.00 97.44 185 ARG A N 1
ATOM 1473 C CA . ARG A 1 185 ? -11.922 -8.129 17.591 1.00 97.44 185 ARG A CA 1
ATOM 1474 C C . ARG A 1 185 ? -10.408 -8.050 17.654 1.00 97.44 185 ARG A C 1
ATOM 1476 O O . ARG A 1 185 ? -9.871 -8.016 18.758 1.00 97.44 185 ARG A O 1
ATOM 1483 N N . GLU A 1 186 ? -9.739 -7.998 16.510 1.00 96.19 186 GLU A N 1
ATOM 1484 C CA . GLU A 1 186 ? -8.281 -7.900 16.451 1.00 96.19 186 GLU A CA 1
ATOM 1485 C C . GLU A 1 186 ? -7.793 -6.616 17.134 1.00 96.19 186 GLU A C 1
ATOM 1487 O O . GLU A 1 186 ? -6.994 -6.667 18.068 1.00 96.19 186 GLU A O 1
ATOM 1492 N N . VAL A 1 187 ? -8.370 -5.468 16.765 1.00 97.25 187 VAL A N 1
ATOM 1493 C CA . VAL A 1 187 ? -7.996 -4.155 17.310 1.00 97.25 187 VAL A CA 1
ATOM 1494 C C . VAL A 1 187 ? -8.273 -4.062 18.806 1.00 97.25 187 VAL A C 1
ATOM 1496 O O . VAL A 1 187 ? -7.469 -3.502 19.541 1.00 97.25 187 VAL A O 1
ATOM 1499 N N . SER A 1 188 ? -9.387 -4.612 19.289 1.00 98.00 188 SER A N 1
ATOM 1500 C CA . SER A 1 188 ? -9.705 -4.580 20.724 1.00 98.00 188 SER A CA 1
ATOM 1501 C C . SER A 1 188 ? -8.902 -5.593 21.551 1.00 98.00 188 SER A C 1
ATOM 1503 O O . SER A 1 188 ? -8.651 -5.352 22.735 1.00 98.00 188 SER A O 1
ATOM 1505 N N . THR A 1 189 ? -8.458 -6.701 20.949 1.00 97.12 189 THR A N 1
ATOM 1506 C CA . THR A 1 189 ? -7.627 -7.715 21.619 1.00 97.12 189 THR A CA 1
ATOM 1507 C C . THR A 1 189 ? -6.161 -7.291 21.670 1.00 97.12 189 THR A C 1
ATOM 1509 O O . THR A 1 189 ? -5.549 -7.377 22.733 1.00 97.12 189 THR A O 1
ATOM 1512 N N . ASN A 1 190 ? -5.626 -6.767 20.563 1.00 95.62 190 ASN A N 1
ATOM 1513 C CA . ASN A 1 190 ? -4.225 -6.367 20.405 1.00 95.62 190 ASN A CA 1
ATOM 1514 C C . ASN A 1 190 ? -4.081 -4.862 20.092 1.00 95.62 190 ASN A C 1
ATOM 1516 O O . ASN A 1 190 ? -3.426 -4.479 19.121 1.00 95.62 190 ASN A O 1
ATOM 1520 N N . PRO A 1 191 ? -4.655 -3.959 20.906 1.00 96.25 191 PRO A N 1
ATOM 1521 C CA . PRO A 1 191 ? -4.725 -2.535 20.577 1.00 96.25 191 PRO A CA 1
ATOM 1522 C C . PRO A 1 191 ? -3.362 -1.847 20.514 1.00 96.25 191 PRO A C 1
ATOM 1524 O O . PRO A 1 191 ? -3.221 -0.837 19.830 1.00 96.25 191 PRO A O 1
ATOM 1527 N N . SER A 1 192 ? -2.343 -2.380 21.194 1.00 94.81 192 SER A N 1
ATOM 1528 C CA . SER A 1 192 ? -0.982 -1.844 21.135 1.00 94.81 192 SER A CA 1
ATOM 1529 C C . SER A 1 192 ? -0.342 -1.979 19.754 1.00 94.81 192 SER A C 1
ATOM 1531 O O . SER A 1 192 ? 0.551 -1.198 19.452 1.00 94.81 192 SER A O 1
ATOM 1533 N N . LEU A 1 193 ? -0.794 -2.926 18.923 1.00 93.56 193 LEU A N 1
ATOM 1534 C CA . LEU A 1 193 ? -0.288 -3.092 17.559 1.00 93.56 193 LEU A CA 1
ATOM 1535 C C . LEU A 1 193 ? -0.645 -1.887 16.675 1.00 93.56 193 LEU A C 1
ATOM 1537 O O . LEU A 1 193 ? 0.163 -1.447 15.871 1.00 93.56 193 LEU A O 1
ATOM 1541 N N . TYR A 1 194 ? -1.838 -1.322 16.871 1.00 95.69 194 TYR A N 1
ATOM 1542 C CA . TYR A 1 194 ? -2.389 -0.288 15.989 1.00 95.69 194 TYR A CA 1
ATOM 1543 C C . TYR A 1 194 ? -2.395 1.110 16.609 1.00 95.69 194 TYR A C 1
ATOM 1545 O O . TYR A 1 194 ? -2.272 2.115 15.916 1.00 95.69 194 TYR A O 1
ATOM 1553 N N . LEU A 1 195 ? -2.623 1.196 17.921 1.00 97.12 195 LEU A N 1
ATOM 1554 C CA . LEU A 1 195 ? -3.042 2.439 18.569 1.00 97.12 195 LEU A CA 1
ATOM 1555 C C . LEU A 1 195 ? -1.981 3.025 19.503 1.00 97.12 195 LEU A C 1
ATOM 1557 O O . LEU A 1 195 ? -2.175 4.143 19.983 1.00 97.12 195 LEU A O 1
ATOM 1561 N N . ALA A 1 196 ? -0.884 2.310 19.786 1.00 93.62 196 ALA A N 1
ATOM 1562 C CA . ALA A 1 196 ? 0.095 2.700 20.809 1.00 93.62 196 ALA A CA 1
ATOM 1563 C C . ALA A 1 196 ? 0.641 4.123 20.612 1.00 93.62 196 ALA A C 1
ATOM 1565 O O . ALA A 1 196 ? 0.703 4.889 21.575 1.00 93.62 196 ALA A O 1
ATOM 1566 N N . ASP A 1 197 ? 0.938 4.491 19.367 1.00 93.19 197 ASP A N 1
ATOM 1567 C CA . ASP A 1 197 ? 1.552 5.777 19.022 1.00 93.19 197 ASP A CA 1
ATOM 1568 C C . ASP A 1 197 ? 0.534 6.890 18.712 1.00 93.19 197 ASP A C 1
ATOM 1570 O O . ASP A 1 197 ? 0.906 8.028 18.414 1.00 93.19 197 ASP A O 1
ATOM 1574 N N . LEU A 1 198 ? -0.768 6.598 18.794 1.00 96.62 198 LEU A N 1
ATOM 1575 C CA . LEU A 1 198 ? -1.821 7.576 18.527 1.00 96.62 198 LEU A CA 1
ATOM 1576 C C . LEU A 1 198 ? -2.158 8.416 19.764 1.00 96.62 198 LEU A C 1
ATOM 1578 O O . LEU A 1 198 ? -2.034 7.989 20.910 1.00 96.62 198 LEU A O 1
ATOM 1582 N N . GLY A 1 199 ? -2.667 9.628 19.533 1.00 96.88 199 GLY A N 1
ATOM 1583 C CA . GLY A 1 199 ? -3.208 10.463 20.605 1.00 96.88 199 GLY A CA 1
ATOM 1584 C C . GLY A 1 199 ? -4.434 9.826 21.269 1.00 96.88 199 GLY A C 1
ATOM 1585 O O . GLY A 1 199 ? -5.235 9.163 20.609 1.00 96.88 199 GLY A O 1
ATOM 1586 N N . GLU A 1 200 ? -4.623 10.088 22.566 1.00 97.19 200 GLU A N 1
ATOM 1587 C CA . GLU A 1 200 ? -5.655 9.439 23.390 1.00 97.19 200 GLU A CA 1
ATOM 1588 C C . GLU A 1 200 ? -7.061 9.506 22.776 1.00 97.19 200 GLU A C 1
ATOM 1590 O O . GLU A 1 200 ? -7.783 8.516 22.790 1.00 97.19 200 GLU A O 1
ATOM 1595 N N . ALA A 1 201 ? -7.448 10.640 22.182 1.00 97.38 201 ALA A N 1
ATOM 1596 C CA . ALA A 1 201 ? -8.757 10.786 21.543 1.00 97.38 201 ALA A CA 1
ATOM 1597 C C . ALA A 1 201 ? -8.985 9.764 20.412 1.00 97.38 201 ALA A C 1
ATOM 1599 O O . ALA A 1 201 ? -10.063 9.182 20.323 1.00 97.38 201 ALA A O 1
ATOM 1600 N N . ARG A 1 202 ? -7.960 9.502 19.589 1.00 98.25 202 ARG A N 1
ATOM 1601 C CA . ARG A 1 202 ? -8.017 8.501 18.513 1.00 98.25 202 ARG A CA 1
ATOM 1602 C C . ARG A 1 202 ? -7.998 7.081 19.063 1.00 98.25 202 ARG A C 1
ATOM 1604 O O . ARG A 1 202 ? -8.798 6.258 18.635 1.00 98.25 202 ARG A O 1
ATOM 1611 N N . GLN A 1 203 ? -7.149 6.816 20.058 1.00 98.31 203 GLN A N 1
ATOM 1612 C CA . GLN A 1 203 ? -7.135 5.527 20.758 1.00 98.31 203 GLN A CA 1
ATOM 1613 C C . GLN A 1 203 ? -8.524 5.192 21.306 1.00 98.31 203 GLN A C 1
ATOM 1615 O O . GLN A 1 203 ? -9.029 4.093 21.107 1.00 98.31 203 GLN A O 1
ATOM 1620 N N . ARG A 1 204 ? -9.162 6.161 21.973 1.00 98.31 204 ARG A N 1
ATOM 1621 C CA . ARG A 1 204 ? -10.502 5.993 22.530 1.00 98.31 204 ARG A CA 1
ATOM 1622 C C . ARG A 1 204 ? -11.533 5.719 21.449 1.00 98.31 204 ARG A C 1
ATOM 1624 O O . ARG A 1 204 ? -12.256 4.741 21.581 1.00 98.31 204 ARG A O 1
ATOM 1631 N N . LEU A 1 205 ? -11.560 6.537 20.396 1.00 98.50 205 LEU A N 1
ATOM 1632 C CA . LEU A 1 205 ? -12.530 6.386 19.316 1.00 98.50 205 LEU A CA 1
ATOM 1633 C C . LEU A 1 205 ? -12.449 4.994 18.680 1.00 98.50 205 LEU A C 1
ATOM 1635 O O . LEU A 1 205 ? -13.454 4.299 18.634 1.00 98.50 205 LEU A O 1
ATOM 1639 N N . ALA A 1 206 ? -11.259 4.549 18.266 1.00 98.44 206 ALA A N 1
ATOM 1640 C CA . ALA A 1 206 ? -11.100 3.242 17.626 1.00 98.44 206 ALA A CA 1
ATOM 1641 C C . ALA A 1 206 ? -11.550 2.081 18.534 1.00 98.44 206 ALA A C 1
ATOM 1643 O O . ALA A 1 206 ? -12.160 1.123 18.063 1.00 98.44 206 ALA A O 1
ATOM 1644 N N . LEU A 1 207 ? -11.291 2.172 19.843 1.00 98.62 207 LEU A N 1
ATOM 1645 C CA . LEU A 1 207 ? -11.709 1.154 20.812 1.00 98.62 207 LEU A CA 1
ATOM 1646 C C . LEU A 1 207 ? -13.204 1.198 21.133 1.00 98.62 207 LEU A C 1
ATOM 1648 O O . LEU A 1 207 ? -13.808 0.151 21.355 1.00 98.62 207 LEU A O 1
ATOM 1652 N N . GLU A 1 208 ? -13.804 2.386 21.167 1.00 98.56 208 GLU A N 1
ATOM 1653 C CA . GLU A 1 208 ? -15.251 2.552 21.314 1.00 98.56 208 GLU A CA 1
ATOM 1654 C C . GLU A 1 208 ? -15.982 1.989 20.082 1.00 98.56 208 GLU A C 1
ATOM 1656 O O . GLU A 1 208 ? -16.938 1.229 20.244 1.00 98.56 208 GLU A O 1
ATOM 1661 N N . GLU A 1 209 ? -15.477 2.254 18.872 1.00 98.50 209 GLU A N 1
ATOM 1662 C CA . GLU A 1 209 ? -15.991 1.657 17.633 1.00 98.50 209 GLU A CA 1
ATOM 1663 C C . GLU A 1 209 ? -15.823 0.133 17.626 1.00 98.50 209 GLU A C 1
ATOM 1665 O O . GLU A 1 209 ? -16.764 -0.596 17.313 1.00 98.50 209 GLU A O 1
ATOM 1670 N N . ALA A 1 210 ? -14.662 -0.384 18.036 1.00 98.38 210 ALA A N 1
ATOM 1671 C CA . ALA A 1 210 ? -14.441 -1.825 18.113 1.00 98.38 210 ALA A CA 1
ATOM 1672 C C . ALA A 1 210 ? -15.408 -2.500 19.101 1.00 98.38 210 ALA A C 1
ATOM 1674 O O . ALA A 1 210 ? -16.010 -3.526 18.781 1.00 98.38 210 ALA A O 1
ATOM 1675 N N . ALA A 1 211 ? -15.616 -1.900 20.277 1.00 98.25 211 ALA 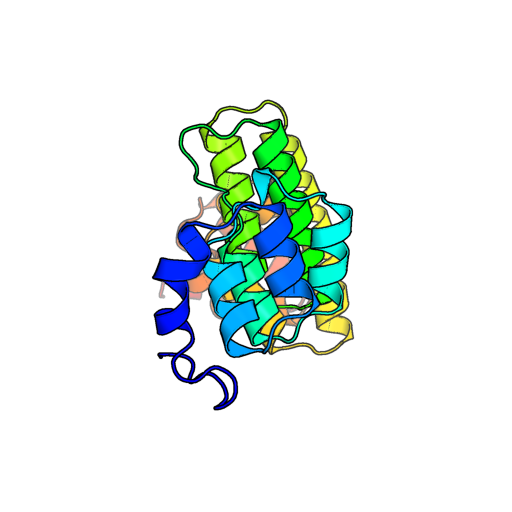A N 1
ATOM 1676 C CA . ALA A 1 211 ? -16.542 -2.410 21.284 1.00 98.25 211 ALA A CA 1
ATOM 1677 C C . ALA A 1 211 ? -18.001 -2.413 20.796 1.00 98.25 211 ALA A C 1
ATOM 1679 O O . ALA A 1 211 ? -18.755 -3.338 21.100 1.00 98.25 211 ALA A O 1
ATOM 1680 N N . ALA A 1 212 ? -18.406 -1.399 20.027 1.00 97.94 212 ALA A N 1
ATOM 1681 C CA . ALA A 1 212 ? -19.749 -1.320 19.459 1.00 97.94 212 ALA A CA 1
ATOM 1682 C C . ALA A 1 212 ? -20.001 -2.365 18.356 1.00 97.94 212 ALA A C 1
ATOM 1684 O O . ALA A 1 212 ? -21.153 -2.737 18.128 1.00 97.94 212 ALA A O 1
ATOM 1685 N N . ASN A 1 213 ? -18.943 -2.866 17.709 1.00 97.94 213 ASN A N 1
ATOM 1686 C CA . ASN A 1 213 ? -19.031 -3.688 16.498 1.00 97.94 213 ASN A CA 1
ATOM 1687 C C . ASN A 1 213 ? -18.437 -5.103 16.668 1.00 97.94 213 ASN A C 1
ATOM 1689 O O . ASN A 1 213 ? -17.949 -5.711 15.719 1.00 97.94 213 ASN A O 1
ATOM 1693 N N . GLY A 1 214 ? -18.523 -5.658 17.883 1.00 96.44 214 GLY A N 1
ATOM 1694 C CA . GLY A 1 214 ? -18.257 -7.079 18.158 1.00 96.44 214 GLY A CA 1
ATOM 1695 C C . GLY A 1 214 ? -16.853 -7.412 18.677 1.00 96.44 214 GLY A C 1
ATOM 1696 O O . GLY A 1 214 ? -16.522 -8.596 18.825 1.00 96.44 214 GLY A O 1
ATOM 1697 N N . GLY A 1 215 ? -16.053 -6.388 18.986 1.00 97.88 215 GLY A N 1
ATOM 1698 C CA . GLY A 1 215 ? -14.821 -6.491 19.766 1.00 97.88 215 GLY A CA 1
ATOM 1699 C C . GLY A 1 215 ? -15.052 -6.627 21.278 1.00 97.88 215 GLY A C 1
ATOM 1700 O O . GLY A 1 215 ? -16.181 -6.764 21.753 1.00 97.88 215 GLY A O 1
ATOM 1701 N N . LEU A 1 216 ? -13.959 -6.597 22.047 1.00 98.00 216 LEU A N 1
ATOM 1702 C CA . LEU A 1 216 ? -13.998 -6.561 23.514 1.00 98.00 216 LEU A CA 1
ATOM 1703 C C . LEU A 1 216 ? -14.619 -5.256 24.024 1.00 98.00 216 LEU A C 1
ATOM 1705 O O . LEU A 1 216 ? -14.656 -4.247 23.318 1.00 98.00 216 LEU A O 1
ATOM 1709 N N . SER A 1 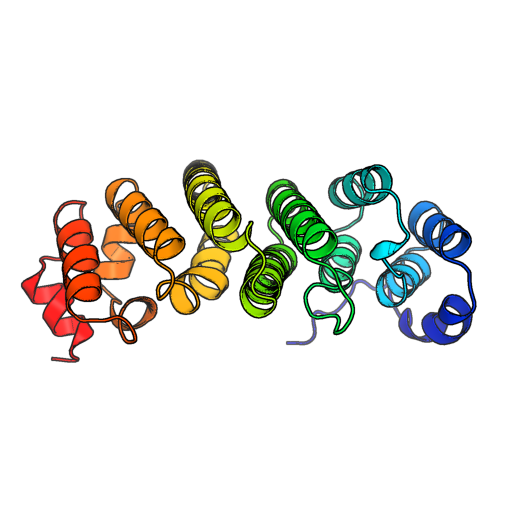217 ? -15.077 -5.253 25.278 1.00 97.94 217 SER A N 1
ATOM 1710 C CA . SER A 1 217 ? -15.604 -4.027 25.877 1.00 97.94 217 SER A CA 1
ATOM 1711 C C . SER A 1 217 ? -14.518 -2.949 25.970 1.00 97.94 217 SER A C 1
ATOM 1713 O O . SER A 1 217 ? -13.341 -3.253 26.173 1.00 97.94 217 SER A O 1
ATOM 1715 N N . PHE A 1 218 ? -14.909 -1.672 25.878 1.00 97.94 218 PHE A N 1
ATOM 1716 C CA . PHE A 1 218 ? -13.956 -0.563 25.979 1.00 97.94 218 PHE A CA 1
ATOM 1717 C C . PHE A 1 218 ? -13.049 -0.657 27.224 1.00 97.94 218 PHE A C 1
ATOM 1719 O O . PHE A 1 218 ? -11.842 -0.508 27.059 1.00 97.94 218 PHE A O 1
ATOM 1726 N N . PRO A 1 219 ? -13.547 -0.939 28.451 1.00 97.62 219 PRO A N 1
ATOM 1727 C CA . PRO A 1 219 ? -12.676 -1.070 29.620 1.00 97.62 219 PRO A CA 1
ATOM 1728 C C . PRO A 1 219 ? -11.616 -2.172 29.487 1.00 97.62 219 PRO A C 1
ATOM 1730 O O . PRO A 1 219 ? -10.477 -1.957 29.893 1.00 97.62 219 PRO A O 1
ATOM 1733 N N . GLU A 1 220 ? -11.973 -3.325 28.913 1.00 97.56 220 GLU A N 1
ATOM 1734 C CA . GLU A 1 220 ? -11.044 -4.444 28.701 1.00 97.56 220 GLU A CA 1
ATOM 1735 C C . GLU A 1 220 ? -9.987 -4.082 27.655 1.00 97.56 220 GLU A C 1
ATOM 1737 O O . GLU A 1 220 ? -8.792 -4.175 27.926 1.00 97.56 220 GLU A O 1
ATOM 1742 N N . ALA A 1 221 ? -10.414 -3.586 26.492 1.00 97.12 221 ALA A N 1
ATOM 1743 C CA . ALA A 1 221 ? -9.498 -3.191 25.428 1.00 97.12 221 ALA A CA 1
ATOM 1744 C C . ALA A 1 221 ? -8.592 -2.018 25.849 1.00 97.12 221 ALA A C 1
ATOM 1746 O O . ALA A 1 221 ? -7.406 -1.977 25.524 1.00 97.12 221 ALA A O 1
ATOM 1747 N N . TRP A 1 222 ? -9.116 -1.079 26.643 1.00 97.75 222 TRP A N 1
ATOM 1748 C CA . TRP A 1 222 ? -8.328 0.004 27.229 1.00 97.75 222 TRP A CA 1
ATOM 1749 C C . TRP A 1 222 ? -7.268 -0.519 28.204 1.00 97.75 222 TRP A C 1
ATOM 1751 O O . TRP A 1 222 ? -6.147 -0.012 28.206 1.00 97.75 222 TRP A O 1
ATOM 1761 N N . SER A 1 223 ? -7.594 -1.539 29.007 1.00 95.88 223 SER A N 1
ATOM 1762 C CA . SER A 1 223 ? -6.624 -2.216 29.882 1.00 95.88 223 SER A CA 1
ATOM 1763 C C . SER A 1 223 ? -5.504 -2.855 29.064 1.00 95.88 223 SER A C 1
ATOM 1765 O O . SER A 1 223 ? -4.331 -2.581 29.323 1.00 95.88 223 SER A O 1
ATOM 1767 N N . ASN A 1 224 ? -5.866 -3.592 28.006 1.00 94.62 224 ASN A N 1
ATOM 1768 C CA . ASN A 1 224 ? -4.914 -4.229 27.096 1.00 94.62 224 ASN A CA 1
ATOM 1769 C C . ASN A 1 224 ? -3.952 -3.204 26.476 1.00 94.62 224 ASN A C 1
ATOM 1771 O O . ASN A 1 224 ? -2.742 -3.417 26.476 1.00 94.62 224 ASN A O 1
ATOM 1775 N N . LEU A 1 225 ? -4.464 -2.057 26.009 1.00 95.31 225 LEU A N 1
ATOM 1776 C CA . LEU A 1 225 ? -3.641 -0.989 25.425 1.00 95.31 225 LEU A CA 1
ATOM 1777 C C . LEU A 1 225 ? -2.641 -0.407 26.428 1.00 95.31 225 LEU A C 1
ATOM 1779 O O . LEU A 1 225 ? -1.528 -0.032 26.065 1.00 95.31 225 LEU A O 1
ATOM 1783 N N . ARG A 1 226 ? -3.040 -0.300 27.695 1.00 93.19 226 ARG A N 1
ATOM 1784 C CA . ARG A 1 226 ? -2.201 0.261 28.758 1.00 93.19 226 ARG A CA 1
ATOM 1785 C C . ARG A 1 226 ? -1.268 -0.772 29.399 1.00 93.19 226 ARG A C 1
ATOM 1787 O O . ARG A 1 226 ? -0.407 -0.374 30.182 1.00 93.19 226 ARG A O 1
ATOM 1794 N N . GLY A 1 227 ? -1.407 -2.051 29.047 1.00 82.25 227 GLY A N 1
ATOM 1795 C CA . GLY A 1 227 ? -0.602 -3.150 29.577 1.00 82.25 227 GLY A CA 1
ATOM 1796 C C . GLY A 1 227 ? -0.946 -3.532 31.020 1.00 82.25 227 GLY A C 1
ATOM 1797 O O . GLY A 1 227 ? -0.043 -3.931 31.759 1.00 82.25 227 GLY A O 1
ATOM 1798 N N . PHE A 1 228 ? -2.211 -3.367 31.427 1.00 57.38 228 PHE A N 1
ATOM 1799 C CA . PHE A 1 228 ? -2.724 -3.717 32.761 1.00 57.38 228 PHE A CA 1
ATOM 1800 C C . PHE A 1 228 ? -3.575 -4.983 32.751 1.00 57.38 228 PHE A C 1
ATOM 1802 O O . PHE A 1 228 ? -4.407 -5.118 31.823 1.00 57.38 228 PHE A O 1
#

Sequence (228 aa):
MERRLPEQYAGWQEHEPALRRMTTPELVAEIQDGPPDRRLAALSVIDLGEVDLRIIEDWIRTLPEAEANELAGAIPAQRPHATCAEDVRWIEVARLGYEARRLPTFLVMLFSSLEALESRGCAEAAQEWERIGDWLGDVYDRLVSANEGDALEDISLFVFENYLAREAMFEAFCGMIVRHEVLAREVSTNPSLYLADLGEARQRLALEEAAANGGLSFPEAWSNLRGF